Protein AF-A0A101HM92-F1 (afdb_monomer_lite)

Sequence (266 aa):
MTGIHEFAWNQFGYSFRDLVDEEKSKDFWLTIARFKRAVVDESEKYAKKLGVNIPHTNTTIKPSGTVSKLFALSEGAHLPAMREYMRWVQFKEDDPVVDKYRKRKFPVKELKSYQGTVAVGFPTQPEICRLGMNGKLVTASEATMEEQFTWLMLLEKYWIVGVDEKGKPLPDTGNQVSYTLKYDPEKITYDQYKEVVTKYQSQIKTCSLMPKIDETAYEYQPEESVTSNDFMRVIREINEASNGEDDLLEDINLEHLKCETGACPI

pLDDT: mean 86.79, std 16.44, range [25.52, 98.69]

Radius of gyration: 21.29 Å; chains: 1; bounding box: 52×41×57 Å

Structure (mmCIF, N/CA/C/O backbone):
data_AF-A0A101HM92-F1
#
_entry.id   AF-A0A101HM92-F1
#
loop_
_atom_site.group_PDB
_atom_site.id
_atom_site.type_symbol
_atom_site.label_atom_id
_atom_site.label_alt_id
_atom_site.label_comp_id
_atom_site.label_asym_id
_atom_site.label_entity_id
_atom_site.label_seq_id
_atom_site.pdbx_PDB_ins_code
_atom_site.Cartn_x
_atom_site.Cartn_y
_atom_site.Cartn_z
_atom_site.occupancy
_atom_site.B_iso_or_equiv
_atom_site.auth_seq_id
_atom_site.auth_comp_id
_atom_site.auth_asym_id
_atom_site.auth_atom_id
_atom_site.pdbx_PDB_model_num
ATOM 1 N N . MET A 1 1 ? -8.157 -5.023 1.320 1.00 86.94 1 MET A N 1
ATOM 2 C CA . MET A 1 1 ? -8.153 -3.586 0.970 1.00 86.94 1 MET A CA 1
ATOM 3 C C . MET A 1 1 ? -6.894 -3.296 0.168 1.00 86.94 1 MET A C 1
ATOM 5 O O . MET A 1 1 ? -5.861 -3.838 0.537 1.00 86.94 1 MET A O 1
ATOM 9 N N . THR A 1 2 ? -6.994 -2.526 -0.917 1.00 90.12 2 THR A N 1
ATOM 10 C CA . THR A 1 2 ? -5.880 -2.039 -1.758 1.00 90.12 2 THR A CA 1
ATOM 11 C C . THR A 1 2 ? -6.256 -0.662 -2.307 1.00 90.12 2 THR A C 1
ATOM 13 O O . THR A 1 2 ? -7.447 -0.346 -2.298 1.00 90.12 2 THR A O 1
ATOM 16 N N . GLY A 1 3 ? -5.295 0.141 -2.770 1.00 90.31 3 GLY A N 1
ATOM 17 C CA . GLY A 1 3 ? -5.596 1.465 -3.327 1.00 90.31 3 GLY A CA 1
ATOM 18 C C . GLY A 1 3 ? -6.030 2.491 -2.278 1.00 90.31 3 GLY A C 1
ATOM 19 O O . GLY A 1 3 ? -6.830 3.383 -2.557 1.00 90.31 3 GLY A O 1
ATOM 20 N N . ILE A 1 4 ? -5.593 2.310 -1.029 1.00 94.69 4 ILE A N 1
ATOM 21 C CA . ILE A 1 4 ? -6.057 3.128 0.097 1.00 94.69 4 ILE A CA 1
ATOM 22 C C . ILE A 1 4 ? -5.550 4.573 0.008 1.00 94.69 4 ILE A C 1
ATOM 24 O O . ILE A 1 4 ? -6.275 5.489 0.390 1.00 94.69 4 ILE A O 1
ATOM 28 N N . HIS A 1 5 ? -4.345 4.784 -0.532 1.00 95.31 5 HIS A N 1
ATOM 29 C CA . HIS A 1 5 ? -3.764 6.117 -0.722 1.00 95.31 5 HIS A CA 1
ATOM 30 C C . HIS A 1 5 ? -4.504 6.890 -1.817 1.00 95.31 5 HIS A C 1
ATOM 32 O O . HIS A 1 5 ? -4.815 8.065 -1.649 1.00 95.31 5 HIS A O 1
ATOM 38 N N . GLU A 1 6 ? -4.866 6.211 -2.904 1.00 93.88 6 GLU A N 1
ATOM 39 C CA . GLU A 1 6 ? -5.685 6.761 -3.983 1.00 93.88 6 GLU A CA 1
ATOM 40 C C . GLU A 1 6 ? -7.087 7.104 -3.483 1.00 93.88 6 GLU A C 1
ATOM 42 O O . GLU A 1 6 ? -7.599 8.184 -3.767 1.00 93.88 6 GLU A O 1
ATOM 47 N N . PHE A 1 7 ? -7.699 6.221 -2.688 1.00 95.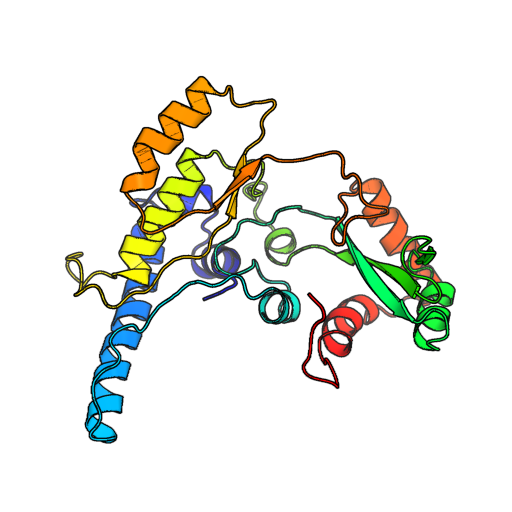50 7 PHE A N 1
ATOM 48 C CA . PHE A 1 7 ? -8.991 6.489 -2.059 1.00 95.50 7 PHE A CA 1
ATOM 49 C C . PHE A 1 7 ? -8.929 7.706 -1.123 1.00 95.50 7 PHE A C 1
ATOM 51 O O . PHE A 1 7 ? -9.790 8.581 -1.207 1.00 95.50 7 PHE A O 1
ATOM 58 N N . ALA A 1 8 ? -7.902 7.793 -0.271 1.00 97.06 8 ALA A N 1
ATOM 59 C CA . ALA A 1 8 ? -7.696 8.925 0.627 1.00 97.06 8 ALA A CA 1
ATOM 60 C C . ALA A 1 8 ? -7.570 10.252 -0.132 1.00 97.06 8 ALA A C 1
ATOM 62 O O . ALA A 1 8 ? -8.241 11.228 0.206 1.00 97.06 8 ALA A O 1
ATOM 63 N N . TRP A 1 9 ? -6.759 10.280 -1.189 1.00 96.00 9 TRP A N 1
ATOM 64 C CA . TRP A 1 9 ? -6.588 11.481 -1.996 1.00 96.00 9 TRP A CA 1
ATOM 65 C C . TRP A 1 9 ? -7.866 11.847 -2.752 1.00 96.00 9 TRP A C 1
ATOM 67 O O . TRP A 1 9 ? -8.343 12.973 -2.648 1.00 96.00 9 TRP A O 1
ATOM 77 N N . ASN A 1 10 ? -8.468 10.896 -3.463 1.00 94.81 10 ASN A N 1
ATOM 78 C CA . ASN A 1 10 ? -9.600 11.181 -4.343 1.00 94.81 10 ASN A CA 1
ATOM 79 C C . ASN A 1 10 ? -10.879 11.547 -3.585 1.00 94.81 10 ASN A C 1
ATOM 81 O O . ASN A 1 10 ? -11.689 12.310 -4.103 1.00 94.81 10 ASN A O 1
ATOM 85 N N . GLN A 1 11 ? -11.090 10.994 -2.387 1.00 97.06 11 GLN A N 1
ATOM 86 C CA . GLN A 1 11 ? -12.314 11.241 -1.617 1.00 97.06 11 GLN A CA 1
ATOM 87 C C . GLN A 1 11 ? -12.157 12.332 -0.557 1.00 97.06 11 GLN A C 1
ATOM 89 O O . GLN A 1 11 ? -13.140 12.994 -0.234 1.00 97.06 11 GLN A O 1
ATOM 94 N N . PHE A 1 12 ? -10.948 12.525 -0.024 1.00 97.38 12 PHE A N 1
ATOM 95 C CA . PHE A 1 12 ? -10.715 13.433 1.104 1.00 97.38 12 PHE A CA 1
ATOM 96 C C . PHE A 1 12 ? -9.632 14.488 0.837 1.00 97.38 12 PHE A C 1
ATOM 98 O O . PHE A 1 12 ? -9.496 15.439 1.600 1.00 97.38 12 PHE A O 1
ATOM 105 N N . GLY A 1 13 ? -8.845 14.351 -0.234 1.00 96.50 13 GLY A N 1
ATOM 106 C CA . GLY A 1 13 ? -7.712 15.238 -0.512 1.00 96.50 13 GLY A CA 1
ATOM 107 C C . GLY A 1 13 ? -6.534 15.051 0.449 1.00 96.50 13 GLY A C 1
ATOM 108 O O . GLY A 1 13 ? -5.699 15.952 0.573 1.00 96.50 13 GLY A O 1
ATOM 109 N N . TYR A 1 14 ? -6.458 13.909 1.142 1.00 97.81 14 TYR A N 1
ATOM 110 C CA . TYR A 1 14 ? -5.394 13.626 2.104 1.00 97.81 14 TYR A CA 1
ATOM 111 C C . TYR A 1 14 ? -4.208 12.918 1.461 1.00 97.81 14 TYR A C 1
ATOM 113 O O . TYR A 1 14 ? -4.345 11.894 0.794 1.00 97.81 14 TYR A O 1
ATOM 121 N N . SER A 1 15 ? -3.020 13.472 1.693 1.00 97.12 15 SER A N 1
ATOM 122 C CA . SER A 1 15 ? -1.744 12.820 1.408 1.00 97.12 15 SER A CA 1
ATOM 123 C C . SER A 1 15 ? -1.331 11.893 2.553 1.00 97.12 15 SER A C 1
ATOM 125 O O . SER A 1 15 ? -1.877 11.972 3.650 1.00 97.12 15 SER A O 1
ATOM 127 N N . PHE A 1 16 ? -0.310 11.057 2.344 1.00 97.75 16 PHE A N 1
ATOM 128 C CA . PHE A 1 16 ? 0.198 10.156 3.385 1.00 97.75 16 PHE A CA 1
ATOM 129 C C . PHE A 1 16 ? 0.519 10.868 4.710 1.00 97.75 16 PHE A C 1
ATOM 131 O O . PHE A 1 16 ? 0.148 10.388 5.777 1.00 97.75 16 PHE A O 1
ATOM 138 N N . ARG A 1 17 ? 1.152 12.045 4.650 1.00 97.75 17 ARG A N 1
ATOM 139 C CA . ARG A 1 17 ? 1.478 12.821 5.856 1.00 97.75 17 ARG A CA 1
ATOM 140 C C . ARG A 1 17 ? 0.251 13.397 6.556 1.00 97.75 17 ARG A C 1
ATOM 142 O O . ARG A 1 17 ? 0.293 13.612 7.760 1.00 97.75 17 ARG A O 1
ATOM 149 N N . ASP A 1 18 ? -0.834 13.627 5.821 1.00 98.12 18 ASP A N 1
ATOM 150 C CA . ASP A 1 18 ? -2.114 13.992 6.427 1.00 98.12 18 ASP A CA 1
ATOM 151 C C . ASP A 1 18 ? -2.753 12.779 7.117 1.00 98.12 18 ASP A C 1
ATOM 153 O O . ASP A 1 18 ? -3.355 12.927 8.172 1.00 98.12 18 ASP A O 1
ATOM 157 N N . LEU A 1 19 ? -2.587 11.578 6.550 1.00 98.38 19 LEU A N 1
ATOM 158 C CA . LEU A 1 19 ? -3.158 10.336 7.076 1.00 98.38 19 LEU A CA 1
ATOM 159 C C . LEU A 1 19 ? -2.508 9.852 8.376 1.00 98.38 19 LEU A C 1
ATOM 161 O O . LEU A 1 19 ? -3.191 9.268 9.215 1.00 98.38 19 LEU A O 1
ATOM 165 N N . VAL A 1 20 ? -1.203 10.075 8.553 1.00 98.38 20 VAL A N 1
ATOM 166 C CA . VAL A 1 20 ? -0.503 9.738 9.810 1.00 98.38 20 VAL A CA 1
ATOM 167 C C . VAL A 1 20 ? -0.787 10.739 10.936 1.00 98.38 20 VAL A C 1
ATOM 169 O O . VAL A 1 20 ? -0.499 10.448 12.095 1.00 98.38 20 VAL A O 1
ATOM 172 N N . ASP A 1 21 ? -1.394 11.884 10.620 1.00 98.44 21 ASP A N 1
ATOM 173 C CA . ASP A 1 21 ? -2.001 12.794 11.591 1.00 98.44 21 ASP A CA 1
ATOM 174 C C . ASP A 1 21 ? -3.474 12.397 11.791 1.00 98.44 21 ASP A C 1
ATOM 176 O O . ASP A 1 21 ? -4.361 12.757 11.010 1.00 98.44 21 ASP A O 1
ATOM 180 N N . GLU A 1 22 ? -3.730 11.598 12.832 1.00 98.00 22 GLU A N 1
ATOM 181 C CA . GLU A 1 22 ? -5.054 11.027 13.110 1.00 98.00 22 GLU A CA 1
ATOM 182 C C . GLU A 1 22 ? -6.145 12.095 13.248 1.00 98.00 22 GLU A C 1
ATOM 184 O O . GLU A 1 22 ? -7.269 11.896 12.786 1.00 98.00 22 GLU A O 1
ATOM 189 N N . GLU A 1 23 ? -5.833 13.212 13.904 1.00 97.94 23 GLU A N 1
ATOM 190 C CA . GLU A 1 23 ? -6.820 14.250 14.188 1.00 97.94 23 GLU A CA 1
ATOM 191 C C . GLU A 1 23 ? -7.142 15.051 12.930 1.00 97.94 23 GLU A C 1
ATOM 193 O O . GLU A 1 23 ? -8.306 15.367 12.676 1.00 97.94 23 GLU A O 1
ATOM 198 N N . LYS A 1 24 ? -6.138 15.305 12.087 1.00 98.38 24 LYS A N 1
ATOM 199 C CA . LYS A 1 24 ? -6.339 15.963 10.795 1.00 98.38 24 LYS A CA 1
ATOM 200 C C . LYS A 1 24 ? -7.165 15.131 9.816 1.00 98.38 24 LYS A C 1
ATOM 202 O O . LYS A 1 24 ? -7.959 15.700 9.071 1.00 98.38 24 LYS A O 1
ATOM 207 N N . SER A 1 25 ? -6.963 13.814 9.805 1.00 98.44 25 SER A N 1
ATOM 208 C CA . SER A 1 25 ? -7.596 12.871 8.869 1.00 98.44 25 SER A CA 1
ATOM 209 C C . SER A 1 25 ? -8.708 12.034 9.516 1.00 98.44 25 SER A C 1
ATOM 211 O O . SER A 1 25 ? -9.002 10.906 9.106 1.00 98.44 25 SER A O 1
ATOM 213 N N . LYS A 1 26 ? -9.334 12.561 10.574 1.00 98.00 26 LYS A N 1
ATOM 214 C CA . LYS A 1 26 ? -10.262 11.796 11.414 1.00 98.00 26 LYS A CA 1
ATOM 215 C C . LYS A 1 26 ? -11.481 11.275 10.657 1.00 98.00 26 LYS A C 1
ATOM 217 O O . LYS A 1 26 ? -11.932 10.161 10.904 1.00 98.00 26 LYS A O 1
ATOM 222 N N . ASP A 1 27 ? -12.023 12.061 9.741 1.00 98.19 27 ASP A N 1
ATOM 223 C CA . ASP A 1 27 ? -13.151 11.706 8.874 1.00 98.19 27 ASP A CA 1
ATOM 224 C C . ASP A 1 27 ? -12.826 10.547 7.912 1.00 98.19 27 ASP A C 1
ATOM 226 O O . ASP A 1 27 ? -13.653 9.640 7.743 1.00 98.19 27 ASP A O 1
ATOM 230 N N . PHE A 1 28 ? -11.609 10.503 7.363 1.00 98.62 28 PHE A N 1
ATOM 231 C CA . PHE A 1 28 ? -11.096 9.342 6.637 1.00 98.62 28 PHE A CA 1
ATOM 232 C C . PHE A 1 28 ? -11.075 8.111 7.550 1.00 98.62 28 PHE A C 1
ATOM 234 O O . PHE A 1 28 ? -11.659 7.075 7.219 1.00 98.62 28 PHE A O 1
ATOM 241 N N . TRP A 1 29 ? -10.494 8.224 8.745 1.00 98.56 29 TRP A N 1
ATOM 242 C CA . TRP A 1 29 ? -10.384 7.100 9.677 1.00 98.56 29 TRP A CA 1
ATOM 243 C C . TRP A 1 29 ? -11.737 6.587 10.182 1.00 98.56 29 TRP A C 1
ATOM 245 O O . TRP A 1 29 ? -11.961 5.376 10.259 1.00 98.56 29 TRP A O 1
ATOM 255 N N . LEU A 1 30 ? -12.687 7.483 10.448 1.00 98.19 30 LEU A N 1
ATOM 256 C CA . LEU A 1 30 ? -14.061 7.120 10.799 1.00 98.19 30 LEU A CA 1
ATOM 257 C C . LEU A 1 30 ? -14.804 6.469 9.625 1.00 98.19 30 LEU A C 1
ATOM 259 O O . LEU A 1 30 ? -15.646 5.590 9.845 1.00 98.19 30 LEU A O 1
ATOM 263 N N . THR A 1 31 ? -14.466 6.836 8.387 1.00 98.44 31 THR A N 1
ATOM 264 C CA . THR A 1 31 ? -14.961 6.156 7.184 1.00 98.44 31 THR A CA 1
ATOM 265 C C . THR A 1 31 ? -14.410 4.734 7.080 1.00 98.44 31 THR A C 1
ATOM 267 O O . THR A 1 31 ? -15.183 3.797 6.869 1.00 98.44 31 THR A O 1
ATOM 270 N N . ILE A 1 32 ? -13.111 4.536 7.319 1.00 98.56 32 ILE A N 1
ATOM 271 C CA . ILE A 1 32 ? -12.502 3.199 7.381 1.00 98.56 32 ILE A CA 1
ATOM 272 C C . ILE A 1 32 ? -13.139 2.353 8.500 1.00 98.56 32 ILE A C 1
ATOM 274 O O . ILE A 1 32 ? -13.507 1.197 8.269 1.00 98.56 32 ILE A O 1
ATOM 278 N N . ALA A 1 33 ? -13.384 2.941 9.676 1.00 98.56 33 ALA A N 1
ATOM 279 C CA . ALA A 1 33 ? -14.078 2.270 10.776 1.00 98.56 33 ALA A CA 1
ATOM 280 C C . ALA A 1 33 ? -15.505 1.854 10.408 1.00 98.56 33 ALA A C 1
ATOM 282 O O . ALA A 1 33 ? -15.953 0.767 10.773 1.00 98.56 33 ALA A O 1
ATOM 283 N N . ARG A 1 34 ? -16.224 2.692 9.650 1.00 98.50 34 ARG A N 1
ATOM 284 C CA . ARG A 1 34 ? -17.555 2.353 9.133 1.00 98.50 34 ARG A CA 1
ATOM 285 C C . ARG A 1 34 ? -17.501 1.115 8.241 1.00 98.50 34 ARG A C 1
ATOM 287 O O . ARG A 1 34 ? -18.369 0.256 8.368 1.00 98.50 34 ARG A O 1
ATOM 294 N N . PHE A 1 35 ? -16.486 0.992 7.386 1.00 98.38 35 PHE A N 1
ATOM 295 C CA . PHE A 1 35 ? -16.305 -0.207 6.565 1.00 98.38 35 PHE A CA 1
ATOM 296 C C . PHE A 1 35 ? -16.024 -1.447 7.415 1.00 98.38 35 PHE A C 1
ATOM 298 O O . PHE A 1 35 ? -16.631 -2.489 7.178 1.00 98.38 35 PHE A O 1
ATOM 305 N N . LYS A 1 36 ? -15.181 -1.343 8.451 1.00 98.31 36 LYS A N 1
ATOM 306 C CA . LYS A 1 36 ? -14.956 -2.457 9.388 1.00 98.31 36 LYS A CA 1
ATOM 307 C C . LYS A 1 36 ? -16.251 -2.870 10.097 1.00 98.31 36 LYS A C 1
ATOM 309 O O . LYS A 1 36 ? -16.548 -4.060 10.157 1.00 98.31 36 LYS A O 1
ATOM 314 N N . ARG A 1 37 ? -17.061 -1.916 10.571 1.00 98.44 37 ARG A N 1
ATOM 315 C CA . ARG A 1 37 ? -18.372 -2.210 11.183 1.00 98.44 37 ARG A CA 1
ATOM 316 C C . ARG A 1 37 ? -19.311 -2.938 10.220 1.00 98.44 37 ARG A C 1
ATOM 318 O O . ARG A 1 37 ? -19.951 -3.896 10.634 1.00 98.44 37 ARG A O 1
ATOM 325 N N . ALA A 1 38 ? -19.344 -2.538 8.948 1.00 98.44 38 ALA A N 1
ATOM 326 C CA . ALA A 1 38 ? -20.135 -3.226 7.928 1.00 98.44 38 ALA A CA 1
ATOM 327 C C . ALA A 1 38 ? -19.678 -4.682 7.715 1.00 98.44 38 ALA A C 1
ATOM 329 O O . ALA A 1 38 ? -20.512 -5.571 7.586 1.00 98.44 38 ALA A O 1
ATOM 330 N N . VAL A 1 39 ? -18.365 -4.947 7.741 1.00 98.25 39 VAL A N 1
ATOM 331 C CA . VAL A 1 39 ? -17.829 -6.318 7.657 1.00 98.25 39 VAL A CA 1
ATOM 332 C C . VAL A 1 39 ? -18.234 -7.158 8.870 1.00 98.25 39 VAL A C 1
ATOM 334 O O . VAL A 1 39 ? -18.619 -8.314 8.699 1.00 98.25 39 VAL A O 1
ATOM 337 N N . VAL A 1 40 ? -18.155 -6.600 10.083 1.00 97.94 40 VAL A N 1
ATOM 338 C CA . VAL A 1 40 ? -18.568 -7.295 11.315 1.00 97.94 40 VAL A CA 1
ATOM 339 C C . VAL A 1 40 ? -20.057 -7.643 11.259 1.00 97.94 40 VAL A C 1
ATOM 341 O O . VAL A 1 40 ? -20.414 -8.807 11.415 1.00 97.94 40 VAL A O 1
ATOM 344 N N . ASP A 1 41 ? -20.902 -6.660 10.950 1.00 98.19 41 ASP A N 1
ATOM 345 C CA . ASP A 1 41 ? -22.354 -6.828 10.840 1.00 98.19 41 ASP A CA 1
ATOM 346 C C . ASP A 1 41 ? -22.744 -7.878 9.783 1.00 98.19 41 ASP A C 1
ATOM 348 O O . ASP A 1 41 ? -23.534 -8.782 10.063 1.00 98.19 41 ASP A O 1
ATOM 352 N N . GLU A 1 42 ? -22.141 -7.827 8.591 1.00 98.38 42 GLU A N 1
ATOM 353 C CA . GLU A 1 42 ? -22.426 -8.800 7.532 1.00 98.38 42 GLU A CA 1
ATOM 354 C C . GLU A 1 42 ? -21.923 -10.206 7.890 1.00 98.38 42 GLU A C 1
ATOM 356 O O . GLU A 1 42 ? -22.616 -11.193 7.636 1.00 98.38 42 GLU A O 1
ATOM 361 N N . SER A 1 43 ? -20.761 -10.315 8.546 1.00 98.00 43 SER A N 1
ATOM 362 C CA . SER A 1 43 ? -20.228 -11.602 9.015 1.00 98.00 43 SER A CA 1
ATOM 363 C C . SER A 1 43 ? -21.199 -12.295 9.974 1.00 98.00 43 SER A C 1
ATOM 365 O O . SER A 1 43 ? -21.420 -13.502 9.868 1.00 98.00 43 SER A O 1
ATOM 367 N N . GLU A 1 44 ? -21.813 -11.537 10.885 1.00 97.75 44 GLU A N 1
ATOM 368 C CA . GLU A 1 44 ? -22.796 -12.052 11.840 1.00 97.75 44 GLU A CA 1
ATOM 369 C C . GLU A 1 44 ? -24.117 -12.431 11.165 1.00 97.75 44 GLU A C 1
ATOM 371 O O . GLU A 1 44 ? -24.631 -13.541 11.357 1.00 97.75 44 GLU A O 1
ATOM 376 N N . LYS A 1 45 ? -24.663 -11.529 10.339 1.00 98.56 45 LYS A N 1
ATOM 377 C CA . LYS A 1 45 ? -25.929 -11.745 9.625 1.00 98.56 45 LYS A CA 1
ATOM 378 C C . LYS A 1 45 ? -25.859 -12.959 8.709 1.00 98.56 45 LYS A C 1
ATOM 380 O O . LYS A 1 45 ? -26.776 -13.787 8.716 1.00 98.56 45 LYS A O 1
ATOM 385 N N . TYR A 1 46 ? -24.779 -13.083 7.942 1.00 98.38 46 TYR A N 1
ATOM 386 C CA . TYR A 1 46 ? -24.647 -14.148 6.960 1.00 98.38 46 TYR A CA 1
ATOM 387 C C . TYR A 1 46 ? -24.356 -15.504 7.612 1.00 98.38 46 TYR A C 1
ATOM 389 O O . TYR A 1 46 ? -24.979 -16.499 7.240 1.00 98.38 46 TYR A O 1
ATOM 397 N N . ALA A 1 47 ? -23.521 -15.548 8.659 1.00 98.44 47 ALA A N 1
ATOM 398 C CA . ALA A 1 47 ? -23.307 -16.770 9.439 1.00 98.44 47 ALA A CA 1
ATOM 399 C C . ALA A 1 47 ? -24.617 -17.284 10.061 1.00 98.44 47 ALA A C 1
ATOM 401 O O . ALA A 1 47 ? -24.947 -18.466 9.935 1.00 98.44 47 ALA A O 1
ATOM 402 N N . LYS A 1 48 ? -25.427 -16.379 10.632 1.00 98.44 48 LYS A N 1
ATOM 403 C CA . LYS A 1 48 ? -26.756 -16.710 11.165 1.00 98.44 48 LYS A CA 1
ATOM 404 C C . LYS A 1 48 ? -27.695 -17.247 10.086 1.00 98.44 48 LYS A C 1
ATOM 406 O O . LYS A 1 48 ? -28.401 -18.221 10.332 1.00 98.44 48 LYS A O 1
ATOM 411 N N . LYS A 1 49 ? -27.704 -16.635 8.897 1.00 98.50 49 LYS A N 1
ATOM 412 C CA . LYS A 1 49 ? -28.524 -17.085 7.760 1.00 98.50 49 LYS A CA 1
ATOM 413 C C . LYS A 1 49 ? -28.157 -18.501 7.306 1.00 98.50 49 LYS A C 1
ATOM 415 O O . LYS A 1 49 ? -29.046 -19.257 6.929 1.00 98.50 49 LYS A O 1
ATOM 420 N N . LEU A 1 50 ? -26.872 -18.848 7.341 1.00 98.44 50 LEU A N 1
ATOM 421 C CA . LEU A 1 50 ? -26.369 -20.169 6.956 1.00 98.44 50 LEU A CA 1
ATOM 422 C C . LEU A 1 50 ? -26.445 -21.213 8.085 1.00 98.44 50 LEU A C 1
ATOM 424 O O . LEU A 1 50 ? -26.274 -22.398 7.816 1.00 98.44 50 LEU A O 1
ATOM 428 N N . GLY A 1 51 ? -26.688 -20.797 9.332 1.00 98.44 51 GLY A N 1
ATOM 429 C CA . GLY A 1 51 ? -26.657 -21.690 10.494 1.00 98.44 51 GLY A CA 1
ATOM 430 C C . GLY A 1 51 ? -25.247 -22.171 10.855 1.00 98.44 51 GLY A C 1
ATOM 431 O O . GLY A 1 51 ? -25.093 -23.278 11.367 1.00 98.44 51 GLY A O 1
ATOM 432 N N . VAL A 1 52 ? -24.220 -21.363 10.569 1.00 98.44 52 VAL A N 1
ATOM 433 C CA . VAL A 1 52 ? -22.805 -21.675 10.838 1.00 98.44 52 VAL A CA 1
ATOM 434 C C . VAL A 1 52 ? -22.204 -20.704 11.856 1.00 98.44 52 VAL A C 1
ATOM 436 O O . VAL A 1 52 ? -22.807 -19.693 12.212 1.00 98.44 52 VAL A O 1
ATOM 439 N N . ASN A 1 53 ? -20.991 -21.005 12.322 1.00 98.25 53 ASN A N 1
ATOM 440 C CA . ASN A 1 53 ? -20.258 -20.128 13.232 1.00 98.25 53 ASN A CA 1
ATOM 441 C C . ASN A 1 53 ? -19.844 -18.821 12.544 1.00 98.25 53 ASN A C 1
ATOM 443 O O . ASN A 1 53 ? -19.452 -18.817 11.376 1.00 98.25 53 ASN A O 1
ATOM 447 N N . ILE A 1 54 ? -19.871 -17.724 13.303 1.00 97.94 54 ILE A N 1
ATOM 448 C CA . ILE A 1 54 ? -19.326 -16.434 12.866 1.00 97.94 54 ILE A CA 1
ATOM 449 C C . ILE A 1 54 ? -17.812 -16.601 12.633 1.00 97.94 54 ILE A C 1
ATOM 451 O O . ILE A 1 54 ? -17.143 -17.215 13.473 1.00 97.94 54 ILE A O 1
ATOM 455 N N . PRO A 1 55 ? -17.249 -16.082 11.523 1.00 96.94 55 PRO A N 1
ATOM 456 C CA . PRO A 1 55 ? -15.814 -16.139 11.272 1.00 96.94 55 PRO A CA 1
ATOM 457 C C . PRO A 1 55 ? -15.004 -15.539 12.425 1.00 96.94 55 PRO A C 1
ATOM 459 O O . PRO A 1 55 ? -15.283 -14.431 12.878 1.00 96.94 55 PRO A O 1
ATOM 462 N N . HIS A 1 56 ? -13.967 -16.253 12.871 1.00 96.00 56 HIS A N 1
ATOM 463 C CA . HIS A 1 56 ? -13.082 -15.768 13.935 1.00 96.00 56 HIS A CA 1
ATOM 464 C C . HIS A 1 56 ? -12.297 -14.517 13.510 1.00 96.00 56 HIS A C 1
ATOM 466 O O . HIS A 1 56 ? -12.110 -13.601 14.307 1.00 96.00 56 HIS A O 1
ATOM 472 N N . THR A 1 57 ? -11.871 -14.466 12.243 1.00 96.75 57 THR A N 1
ATOM 473 C CA . THR A 1 57 ? -11.255 -13.283 11.635 1.00 96.75 57 THR A CA 1
ATOM 474 C C . THR A 1 57 ? -12.008 -12.859 10.378 1.00 96.75 57 THR A C 1
ATOM 476 O O . THR A 1 57 ? -12.515 -13.704 9.640 1.00 96.75 57 THR A O 1
ATOM 479 N N . ASN A 1 58 ? -12.104 -11.549 10.134 1.00 96.69 58 ASN A N 1
ATOM 480 C CA . ASN A 1 58 ? -12.914 -10.998 9.037 1.00 96.69 58 ASN A CA 1
ATOM 481 C C . ASN A 1 58 ? -12.243 -9.860 8.245 1.00 96.69 58 ASN A C 1
ATOM 483 O O . ASN A 1 58 ? -12.687 -9.548 7.142 1.00 96.69 58 ASN A O 1
ATOM 487 N N . THR A 1 59 ? -11.155 -9.265 8.745 1.00 97.25 59 THR A N 1
ATOM 488 C CA . THR A 1 59 ? -10.407 -8.225 8.020 1.00 97.25 59 THR A CA 1
ATOM 489 C C . THR A 1 59 ? -8.905 -8.483 8.009 1.00 97.25 59 THR A C 1
ATOM 491 O O . THR A 1 59 ? -8.322 -9.012 8.951 1.00 97.25 59 THR A O 1
ATOM 494 N N . THR A 1 60 ? -8.264 -8.103 6.905 1.00 96.50 60 THR A N 1
ATOM 495 C CA . THR A 1 60 ? -6.808 -8.114 6.718 1.00 96.50 60 THR A CA 1
ATOM 496 C C . THR A 1 60 ? -6.427 -7.078 5.660 1.00 96.50 60 THR A C 1
ATOM 498 O O . THR A 1 60 ? -7.283 -6.590 4.907 1.00 96.50 60 THR A O 1
ATOM 501 N N . ILE A 1 61 ? -5.143 -6.744 5.583 1.00 95.44 61 ILE A N 1
ATOM 502 C CA . ILE A 1 61 ? -4.557 -6.059 4.433 1.00 95.44 61 ILE A CA 1
ATOM 503 C C . ILE A 1 61 ? -3.405 -6.923 3.935 1.00 95.44 61 ILE A C 1
ATOM 505 O O . ILE A 1 61 ? -2.469 -7.212 4.676 1.00 95.44 61 ILE A O 1
ATOM 509 N N . LYS A 1 62 ? -3.486 -7.325 2.668 1.00 92.00 62 LYS A N 1
ATOM 510 C CA . LYS A 1 62 ? -2.447 -8.071 1.965 1.00 92.00 62 LYS A CA 1
ATOM 511 C C . LYS A 1 62 ? -2.039 -7.264 0.731 1.00 92.00 62 LYS A C 1
ATOM 513 O O . LYS A 1 62 ? -2.942 -6.852 -0.001 1.00 92.00 62 LYS A O 1
ATOM 518 N N . PRO A 1 63 ? -0.737 -7.067 0.465 1.00 81.81 63 PRO A N 1
ATOM 519 C CA . PRO A 1 63 ? -0.293 -6.581 -0.833 1.00 81.81 63 PRO A CA 1
ATOM 520 C C . PRO A 1 63 ? -0.616 -7.661 -1.867 1.00 81.81 63 PRO A C 1
ATOM 522 O O . PRO A 1 63 ? -0.071 -8.765 -1.833 1.00 81.81 63 PRO A O 1
ATOM 525 N N . SER A 1 64 ? -1.588 -7.397 -2.734 1.00 75.19 64 SER A N 1
ATOM 526 C CA . SER A 1 64 ? -1.949 -8.319 -3.807 1.00 75.19 64 SER A CA 1
ATOM 527 C C . SER A 1 64 ? -1.427 -7.757 -5.114 1.00 75.19 64 SER A C 1
ATOM 529 O O . SER A 1 64 ? -2.185 -7.154 -5.863 1.00 75.19 64 SER A O 1
ATOM 531 N N . GLY A 1 65 ? -0.134 -7.969 -5.377 1.00 67.69 65 GLY A N 1
ATOM 532 C CA . GLY A 1 65 ? 0.542 -7.377 -6.531 1.00 67.69 65 GLY A CA 1
ATOM 533 C C . GLY A 1 65 ? -0.219 -7.563 -7.843 1.00 67.69 65 GLY A C 1
ATOM 534 O O . GLY A 1 65 ? -0.437 -6.596 -8.551 1.00 67.69 65 GLY A O 1
ATOM 535 N N . THR A 1 66 ? -0.749 -8.753 -8.138 1.00 66.69 66 THR A N 1
ATOM 536 C CA . THR A 1 66 ? -1.535 -8.978 -9.367 1.00 66.69 66 THR A CA 1
ATOM 537 C C . THR A 1 66 ? -2.828 -8.156 -9.420 1.00 66.69 66 THR A C 1
ATOM 539 O O . THR A 1 66 ? -3.116 -7.536 -10.437 1.00 66.69 66 THR A O 1
ATOM 542 N N . VAL A 1 67 ? -3.611 -8.118 -8.336 1.00 70.56 67 VAL A N 1
ATOM 543 C CA . VAL A 1 67 ? -4.902 -7.405 -8.321 1.00 70.56 67 VAL A CA 1
ATOM 544 C C . VAL A 1 67 ? -4.689 -5.894 -8.307 1.00 70.56 67 VAL A C 1
ATOM 546 O O . VAL A 1 67 ? -5.390 -5.169 -9.000 1.00 70.56 67 VAL A O 1
ATOM 549 N N . SER A 1 68 ? -3.711 -5.408 -7.547 1.00 68.44 68 SER A N 1
ATOM 550 C CA . SER A 1 68 ? -3.371 -3.986 -7.488 1.00 68.44 68 SER A CA 1
ATOM 551 C C . SER A 1 68 ? -2.805 -3.499 -8.822 1.00 68.44 68 SER A C 1
ATOM 553 O O . SER A 1 68 ? -3.219 -2.447 -9.302 1.00 68.44 68 SER A O 1
ATOM 555 N N . LYS A 1 69 ? -1.952 -4.305 -9.473 1.00 70.81 69 LYS A N 1
ATOM 556 C CA . LYS A 1 69 ? -1.414 -4.011 -10.810 1.00 70.81 69 LYS A CA 1
ATOM 557 C C . LYS A 1 69 ? -2.510 -3.944 -11.875 1.00 70.81 69 LYS A C 1
ATOM 559 O O . LYS A 1 69 ? -2.366 -3.131 -12.776 1.00 70.81 69 LYS A O 1
ATOM 564 N N . LEU A 1 70 ? -3.615 -4.695 -11.741 1.00 68.56 70 LEU A N 1
ATOM 565 C CA . LEU A 1 70 ? -4.767 -4.592 -12.656 1.00 68.56 70 LEU A CA 1
ATOM 566 C C . LEU A 1 70 ? -5.363 -3.188 -12.713 1.00 68.56 70 LEU A C 1
ATOM 568 O O . LEU A 1 70 ? -5.787 -2.734 -13.767 1.00 68.56 70 LEU A O 1
ATOM 572 N N . PHE A 1 71 ? -5.394 -2.512 -11.571 1.00 70.94 71 PHE A N 1
ATOM 573 C CA . PHE A 1 71 ? -5.971 -1.180 -11.448 1.00 70.94 71 PHE A CA 1
ATOM 574 C C . PHE A 1 71 ? -4.899 -0.089 -11.335 1.00 70.94 71 PHE A C 1
ATOM 576 O O . PHE A 1 71 ? -5.228 1.047 -11.013 1.00 70.94 71 PHE A O 1
ATOM 583 N N . ALA A 1 72 ? -3.622 -0.441 -11.533 1.00 72.81 72 ALA A N 1
ATOM 584 C CA . ALA A 1 72 ? -2.461 0.416 -11.282 1.00 72.81 72 ALA A CA 1
ATOM 585 C C . ALA A 1 72 ? -2.443 1.076 -9.881 1.00 72.81 72 ALA A C 1
ATOM 587 O O . ALA A 1 72 ? -1.839 2.131 -9.689 1.00 72.81 72 ALA A O 1
ATOM 588 N N . LEU A 1 73 ? -3.085 0.448 -8.889 1.00 83.25 73 LEU A N 1
ATOM 589 C CA . LEU A 1 73 ? -3.233 0.972 -7.530 1.00 83.25 73 LEU A CA 1
ATOM 590 C C . LEU A 1 73 ? -2.057 0.585 -6.631 1.00 83.25 73 LEU A C 1
ATOM 592 O O . LEU A 1 73 ? -1.422 -0.456 -6.812 1.00 83.25 73 LEU A O 1
ATOM 596 N N . SER A 1 74 ? -1.851 1.368 -5.574 1.00 85.19 74 SER A N 1
ATOM 597 C CA . SER A 1 74 ? -0.975 1.026 -4.461 1.00 85.19 74 SER A CA 1
ATOM 598 C C . SER A 1 74 ? -1.333 -0.339 -3.856 1.00 85.19 74 SER A C 1
ATOM 600 O O . SER A 1 74 ? -2.506 -0.681 -3.641 1.00 85.19 74 SER A O 1
ATOM 602 N N . GLU A 1 75 ? -0.302 -1.150 -3.597 1.00 87.44 75 GLU A N 1
ATOM 603 C CA . GLU A 1 75 ? -0.455 -2.542 -3.177 1.00 87.44 75 GLU A CA 1
ATOM 604 C C . GLU A 1 75 ? -0.817 -2.660 -1.693 1.00 87.44 75 GLU A C 1
ATOM 606 O O . GLU A 1 75 ? 0.007 -2.475 -0.789 1.00 87.44 75 GLU A O 1
ATOM 611 N N . GLY A 1 76 ? -2.066 -3.028 -1.412 1.00 91.75 76 GLY A N 1
ATOM 612 C CA . GLY A 1 76 ? -2.560 -3.103 -0.042 1.00 91.75 76 GLY A CA 1
ATOM 613 C C . GLY A 1 76 ? -2.558 -1.722 0.619 1.00 91.75 76 GLY A C 1
ATOM 614 O O . GLY A 1 76 ? -3.366 -0.866 0.268 1.00 91.75 76 GLY A O 1
ATOM 615 N N . ALA A 1 77 ? -1.655 -1.530 1.582 1.00 94.38 77 ALA A N 1
ATOM 616 C CA . ALA A 1 77 ? -1.440 -0.255 2.267 1.00 94.38 77 ALA A CA 1
ATOM 617 C C . ALA A 1 77 ? -0.046 0.353 2.025 1.00 94.38 77 ALA A C 1
ATOM 619 O O . ALA A 1 77 ? 0.290 1.352 2.665 1.00 94.38 77 ALA A O 1
ATOM 620 N N . HIS A 1 78 ? 0.765 -0.237 1.139 1.00 93.94 78 HIS A N 1
ATOM 621 C CA . HIS A 1 78 ? 2.125 0.227 0.858 1.00 93.94 78 HIS A CA 1
ATOM 622 C C . HIS A 1 78 ? 2.129 1.598 0.196 1.00 93.94 78 HIS A C 1
ATOM 624 O O . HIS A 1 78 ? 1.280 1.905 -0.638 1.00 93.94 78 HIS A O 1
ATOM 630 N N . LEU A 1 79 ? 3.129 2.400 0.549 1.00 93.44 79 LEU A N 1
ATOM 631 C CA . LEU A 1 79 ? 3.504 3.562 -0.243 1.00 93.44 79 LEU A CA 1
ATOM 632 C C . LEU A 1 79 ? 4.100 3.116 -1.584 1.00 93.44 79 LEU A C 1
ATOM 634 O O . LEU A 1 79 ? 4.720 2.048 -1.643 1.00 93.44 79 LEU A O 1
ATOM 638 N N . PRO A 1 80 ? 3.970 3.922 -2.653 1.00 89.62 80 PRO A N 1
ATOM 639 C CA . PRO A 1 80 ? 4.654 3.629 -3.904 1.00 89.62 80 PRO A CA 1
ATOM 640 C C . PRO A 1 80 ? 6.165 3.576 -3.655 1.00 89.62 80 PRO A C 1
ATOM 642 O O . PRO A 1 80 ? 6.737 4.472 -3.029 1.00 89.62 80 PRO A O 1
ATOM 645 N N . ALA A 1 81 ? 6.819 2.516 -4.127 1.00 84.25 81 ALA A N 1
ATOM 646 C CA . ALA A 1 81 ? 8.266 2.374 -3.984 1.00 84.25 81 ALA A CA 1
ATOM 647 C C . ALA A 1 81 ? 9.019 3.398 -4.848 1.00 84.25 81 ALA A C 1
ATOM 649 O O . ALA A 1 81 ? 10.029 3.953 -4.422 1.00 84.25 81 ALA A O 1
ATOM 650 N N . MET A 1 82 ? 8.498 3.660 -6.048 1.00 84.94 82 MET A N 1
ATOM 651 C CA . MET A 1 82 ? 9.074 4.536 -7.064 1.00 84.94 82 MET A CA 1
ATOM 652 C C . MET A 1 82 ? 7.954 5.332 -7.738 1.00 84.94 82 MET A C 1
ATOM 654 O O . MET A 1 82 ? 6.827 4.848 -7.846 1.00 84.94 82 MET A O 1
ATOM 658 N N . ARG A 1 83 ? 8.263 6.555 -8.188 1.00 86.88 83 ARG A N 1
ATOM 659 C CA . ARG A 1 83 ? 7.309 7.396 -8.935 1.00 86.88 83 ARG A CA 1
ATOM 660 C C . ARG A 1 83 ? 7.187 6.969 -10.394 1.00 86.88 83 ARG A C 1
ATOM 662 O O . ARG A 1 83 ? 6.101 6.999 -10.954 1.00 86.88 83 ARG A O 1
ATOM 669 N N . GLU A 1 84 ? 8.308 6.572 -10.979 1.00 86.81 84 GLU A N 1
ATOM 670 C CA . GLU A 1 84 ? 8.471 6.133 -12.362 1.00 86.81 84 GLU A CA 1
ATOM 671 C C . GLU A 1 84 ? 9.523 5.024 -12.347 1.00 86.81 84 GLU A C 1
ATOM 673 O O . GLU A 1 84 ? 10.543 5.147 -11.662 1.00 86.81 84 GLU A O 1
ATOM 678 N N . TYR A 1 85 ? 9.265 3.922 -13.043 1.00 87.19 85 TYR A N 1
ATOM 679 C CA . TYR A 1 85 ? 10.193 2.794 -13.107 1.00 87.19 85 TYR A CA 1
ATOM 680 C C . TYR A 1 85 ? 10.000 1.986 -14.389 1.00 87.19 85 TYR A C 1
ATOM 682 O O . TYR A 1 85 ? 8.973 2.077 -15.065 1.00 87.19 85 TYR A O 1
ATOM 690 N N . MET A 1 86 ? 11.001 1.179 -14.725 1.00 89.25 86 MET A N 1
ATOM 691 C CA . MET A 1 86 ? 10.904 0.167 -15.767 1.00 89.25 86 MET A CA 1
ATOM 692 C C . MET A 1 86 ? 10.47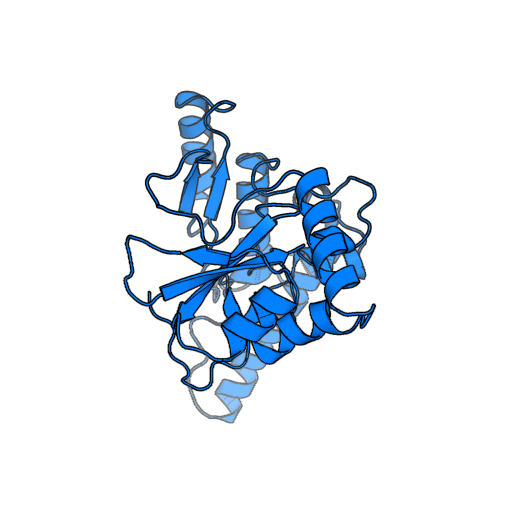8 -1.155 -15.138 1.00 89.25 86 MET A C 1
ATOM 694 O O . MET A 1 86 ? 11.183 -1.699 -14.288 1.00 89.25 86 MET A O 1
ATOM 698 N N . ARG A 1 87 ? 9.325 -1.687 -15.545 1.00 88.62 87 ARG A N 1
ATOM 699 C CA . ARG A 1 87 ? 8.873 -3.014 -15.122 1.00 88.62 87 ARG A CA 1
ATOM 700 C C . ARG A 1 87 ? 9.328 -4.053 -16.135 1.00 88.62 87 ARG A C 1
ATOM 702 O O . ARG A 1 87 ? 8.908 -4.015 -17.284 1.00 88.62 87 ARG A O 1
ATOM 709 N N . TRP A 1 88 ? 10.137 -5.006 -15.705 1.00 90.25 88 TRP A N 1
ATOM 710 C CA . TRP A 1 88 ? 10.664 -6.069 -16.552 1.00 90.25 88 TRP A CA 1
ATOM 711 C C . TRP A 1 88 ? 9.835 -7.342 -16.405 1.00 90.25 88 TRP A C 1
ATOM 713 O O . TRP A 1 88 ? 9.739 -7.917 -15.319 1.00 90.25 88 TRP A O 1
ATOM 723 N N . VAL A 1 89 ? 9.245 -7.798 -17.508 1.00 89.44 89 VAL A N 1
ATOM 724 C CA . VAL A 1 89 ? 8.435 -9.021 -17.562 1.00 89.44 89 VAL A CA 1
ATOM 725 C C . VAL A 1 89 ? 9.144 -10.046 -18.432 1.00 89.44 89 VAL A C 1
ATOM 727 O O . VAL A 1 89 ? 9.573 -9.730 -19.540 1.00 89.44 89 VAL A O 1
ATOM 730 N N . GLN A 1 90 ? 9.288 -11.266 -17.917 1.00 91.44 90 GLN A N 1
ATOM 731 C CA . GLN A 1 90 ? 9.905 -12.365 -18.650 1.00 91.44 90 GLN A CA 1
ATOM 732 C C . GLN A 1 90 ? 8.939 -12.955 -19.679 1.00 91.44 90 GLN A C 1
ATOM 734 O O . GLN A 1 90 ? 7.779 -13.220 -19.368 1.00 91.44 90 GLN A O 1
ATOM 739 N N . PHE A 1 91 ? 9.455 -13.218 -20.874 1.00 90.25 91 PHE A N 1
ATOM 740 C CA . PHE A 1 91 ? 8.792 -13.933 -21.956 1.00 90.25 91 PHE A CA 1
ATOM 741 C C . PHE A 1 91 ? 9.712 -15.031 -22.469 1.00 90.25 91 PHE A C 1
ATOM 743 O O . PHE A 1 91 ? 10.939 -14.910 -22.397 1.00 90.25 91 PHE A O 1
ATOM 750 N N . LYS A 1 92 ? 9.123 -16.078 -23.048 1.00 91.94 92 LYS A N 1
ATOM 751 C CA . LYS A 1 92 ? 9.903 -16.992 -23.880 1.00 91.94 92 LYS A CA 1
ATOM 752 C C . LYS A 1 92 ? 10.424 -16.222 -25.086 1.00 91.94 92 LYS A C 1
ATOM 754 O O . LYS A 1 92 ? 9.696 -15.432 -25.681 1.00 91.94 92 LYS A O 1
ATOM 759 N N . GLU A 1 93 ? 11.689 -16.430 -25.417 1.00 90.06 93 GLU A N 1
ATOM 760 C CA . GLU A 1 93 ? 12.368 -15.702 -26.490 1.00 90.06 93 GLU A CA 1
ATOM 761 C C . GLU A 1 93 ? 11.698 -15.895 -27.860 1.00 90.06 93 GLU A C 1
ATOM 763 O O . GLU A 1 93 ? 11.695 -14.973 -28.674 1.00 90.06 93 GLU A O 1
ATOM 768 N N . ASP A 1 94 ? 11.111 -17.072 -28.089 1.00 90.69 94 ASP A N 1
ATOM 769 C CA . ASP A 1 94 ? 10.424 -17.467 -29.319 1.00 90.69 94 ASP A CA 1
ATOM 770 C C . ASP A 1 94 ? 8.933 -17.089 -29.355 1.00 90.69 94 ASP A C 1
ATOM 772 O O . ASP A 1 94 ? 8.246 -17.393 -30.334 1.00 90.69 94 ASP A O 1
ATOM 776 N N . ASP A 1 95 ? 8.414 -16.418 -28.320 1.00 91.06 95 ASP A N 1
ATOM 777 C CA . ASP A 1 95 ? 7.023 -15.973 -28.302 1.00 91.06 95 ASP A CA 1
ATOM 778 C C . ASP A 1 95 ? 6.806 -14.854 -29.348 1.00 91.06 95 ASP A C 1
ATOM 780 O O . ASP A 1 95 ? 7.473 -13.812 -29.288 1.00 91.06 95 ASP A O 1
ATOM 784 N N . PRO A 1 96 ? 5.846 -15.002 -30.288 1.00 89.62 96 PRO A N 1
ATOM 785 C CA . PRO A 1 96 ? 5.563 -13.993 -31.311 1.00 89.62 96 PRO A CA 1
ATOM 786 C C . PRO A 1 96 ? 5.258 -12.594 -30.761 1.00 89.62 96 PRO A C 1
ATOM 788 O O . PRO A 1 96 ? 5.387 -11.602 -31.488 1.00 89.62 96 PRO A O 1
ATOM 791 N N . VAL A 1 97 ? 4.825 -12.484 -29.499 1.00 88.12 97 VAL A N 1
ATOM 792 C CA . VAL A 1 97 ? 4.579 -11.194 -28.846 1.00 88.12 97 VAL A CA 1
ATOM 793 C C . VAL A 1 97 ? 5.873 -10.398 -28.634 1.00 88.12 97 VAL A C 1
ATOM 795 O O . VAL A 1 97 ? 5.859 -9.174 -28.767 1.00 88.12 97 VAL A O 1
ATOM 798 N N . VAL A 1 98 ? 7.012 -11.065 -28.407 1.00 90.25 98 VAL A N 1
ATOM 799 C CA . VAL A 1 98 ? 8.317 -10.406 -28.223 1.00 90.25 98 VAL A CA 1
ATOM 800 C C . VAL A 1 98 ? 8.706 -9.626 -29.472 1.00 90.25 98 VAL A C 1
ATOM 802 O O . VAL A 1 98 ? 9.136 -8.474 -29.384 1.00 90.25 98 VAL A O 1
ATOM 805 N N . ASP A 1 99 ? 8.489 -10.200 -30.654 1.00 90.88 99 ASP A N 1
ATOM 806 C CA . ASP A 1 99 ? 8.785 -9.520 -31.915 1.00 90.88 99 ASP A CA 1
ATOM 807 C C . ASP A 1 99 ? 7.884 -8.304 -32.149 1.00 90.88 99 ASP A C 1
ATOM 809 O O . ASP A 1 99 ? 8.324 -7.316 -32.748 1.00 90.88 99 ASP A O 1
ATOM 813 N N . LYS A 1 100 ? 6.641 -8.327 -31.648 1.00 90.00 100 LYS A N 1
ATOM 814 C CA . LYS A 1 100 ? 5.767 -7.143 -31.656 1.00 90.00 100 LYS A CA 1
ATOM 815 C C . LYS A 1 100 ? 6.338 -6.043 -30.757 1.00 90.00 100 LYS A C 1
ATOM 817 O O . LYS A 1 100 ? 6.429 -4.901 -31.206 1.00 90.00 100 LYS A O 1
ATOM 822 N N . TYR A 1 101 ? 6.782 -6.378 -29.544 1.00 91.69 101 TYR A N 1
ATOM 823 C CA . TYR A 1 101 ? 7.408 -5.419 -28.623 1.00 91.69 101 TYR A CA 1
ATOM 824 C C . TYR A 1 101 ? 8.698 -4.821 -29.183 1.00 91.69 101 TYR A C 1
ATOM 826 O O . TYR A 1 101 ? 8.861 -3.601 -29.161 1.00 91.69 101 TYR A O 1
ATOM 834 N N . ARG A 1 102 ? 9.569 -5.643 -29.782 1.00 92.12 102 ARG A N 1
ATOM 835 C CA . ARG A 1 102 ? 10.793 -5.173 -30.455 1.00 92.12 102 ARG A CA 1
ATOM 836 C C . ARG A 1 102 ? 10.481 -4.189 -31.585 1.00 92.12 102 ARG A C 1
ATOM 838 O O . ARG A 1 102 ? 11.113 -3.137 -31.679 1.00 92.12 102 ARG A O 1
ATOM 845 N N . LYS A 1 103 ? 9.494 -4.503 -32.435 1.00 90.81 103 LYS A N 1
ATOM 846 C CA . LYS A 1 103 ? 9.049 -3.612 -33.527 1.00 90.81 103 LYS A CA 1
ATOM 847 C C . LYS A 1 103 ? 8.515 -2.283 -32.995 1.00 90.81 103 LYS A C 1
ATOM 849 O O . LYS A 1 103 ? 8.843 -1.244 -33.558 1.00 90.81 103 LYS A O 1
ATOM 854 N N . ARG A 1 104 ? 7.775 -2.326 -31.885 1.00 88.81 104 ARG A N 1
ATOM 855 C CA . ARG A 1 104 ? 7.252 -1.159 -31.158 1.00 88.81 104 ARG A CA 1
ATOM 856 C C . ARG A 1 104 ? 8.273 -0.495 -30.222 1.00 88.81 104 ARG A C 1
ATOM 858 O O . ARG A 1 104 ? 7.888 0.334 -29.413 1.00 88.81 104 ARG A O 1
ATOM 865 N N . LYS A 1 105 ? 9.563 -0.842 -30.318 1.00 92.88 105 LYS A N 1
ATOM 866 C CA . LYS A 1 105 ? 10.669 -0.214 -29.567 1.00 92.88 105 LYS A CA 1
ATOM 867 C C . LYS A 1 105 ? 10.583 -0.324 -28.039 1.00 92.88 105 LYS A C 1
ATOM 869 O O . LYS A 1 105 ? 11.244 0.435 -27.337 1.00 92.88 105 LYS A O 1
ATOM 874 N N . PHE A 1 106 ? 9.860 -1.310 -27.511 1.00 93.00 106 PHE A N 1
ATOM 875 C CA . PHE A 1 106 ? 9.972 -1.640 -26.090 1.00 93.00 106 PHE A CA 1
ATOM 876 C C . PHE A 1 106 ? 11.400 -2.120 -25.777 1.00 93.00 106 PHE A C 1
ATOM 878 O O . PHE A 1 106 ? 11.960 -2.897 -26.561 1.00 93.00 106 PHE A O 1
ATOM 885 N N . PRO A 1 107 ? 11.999 -1.701 -24.646 1.00 94.06 107 PRO A N 1
ATOM 886 C CA . PRO A 1 107 ? 13.273 -2.242 -24.188 1.00 94.06 107 PRO A CA 1
ATOM 887 C C . PRO A 1 107 ? 13.207 -3.765 -24.026 1.00 94.06 107 PRO A C 1
ATOM 889 O O . PRO A 1 107 ? 12.260 -4.286 -23.444 1.00 94.06 107 PRO A O 1
ATOM 892 N N . VAL A 1 108 ? 14.224 -4.486 -24.499 1.00 94.06 108 VAL A N 1
ATOM 893 C CA . VAL A 1 108 ? 14.334 -5.943 -24.326 1.00 94.06 108 VAL A CA 1
ATOM 894 C C . VAL A 1 108 ? 15.733 -6.283 -23.822 1.00 94.06 108 VAL A C 1
ATOM 896 O O . VAL A 1 108 ? 16.724 -5.830 -24.393 1.00 94.06 108 VAL A O 1
ATOM 899 N N . LYS A 1 109 ? 15.811 -7.077 -22.753 1.00 92.75 109 LYS A N 1
ATOM 900 C CA . LYS A 1 109 ? 17.043 -7.649 -22.200 1.00 92.75 109 LYS A CA 1
ATOM 901 C C . LYS A 1 109 ? 17.071 -9.147 -22.487 1.00 92.75 109 LYS A C 1
ATOM 903 O O . LYS A 1 109 ? 16.122 -9.858 -22.165 1.00 92.75 109 LYS A O 1
ATOM 908 N N . GLU A 1 110 ? 18.163 -9.628 -23.061 1.00 90.75 110 GLU A N 1
ATOM 909 C CA . GLU A 1 110 ? 18.447 -11.063 -23.137 1.00 90.75 110 GLU A CA 1
ATOM 910 C C . GLU A 1 110 ? 18.976 -11.535 -21.782 1.00 90.75 110 GLU A C 1
ATOM 912 O O . GLU A 1 110 ? 19.869 -10.899 -21.219 1.00 90.75 110 GLU A O 1
ATOM 917 N N . LEU A 1 111 ? 18.411 -12.619 -21.244 1.00 88.75 111 LEU A N 1
ATOM 918 C CA . LEU A 1 111 ? 18.778 -13.122 -19.923 1.00 88.75 111 LEU A CA 1
ATOM 919 C C . LEU A 1 111 ? 19.792 -14.257 -20.046 1.00 88.75 111 LEU A C 1
ATOM 921 O O . LEU A 1 111 ? 19.509 -15.311 -20.614 1.00 88.75 111 LEU A O 1
ATOM 925 N N . LYS A 1 112 ? 20.976 -14.078 -19.461 1.00 85.00 112 LYS A N 1
ATOM 926 C CA . LYS A 1 112 ? 22.009 -15.119 -19.385 1.00 85.00 112 LYS A CA 1
ATOM 927 C C . LYS A 1 112 ? 21.656 -16.171 -18.346 1.00 85.00 112 LYS A C 1
ATOM 929 O O . LYS A 1 112 ? 21.994 -17.339 -18.525 1.00 85.00 112 LYS A O 1
ATOM 934 N N . SER A 1 113 ? 20.993 -15.766 -17.261 1.00 83.69 113 SER A N 1
ATOM 935 C CA . SER A 1 113 ? 20.599 -16.682 -16.188 1.00 83.69 113 SER A CA 1
ATOM 936 C C . SER A 1 113 ? 19.463 -17.628 -16.590 1.00 83.69 113 SER A C 1
ATOM 938 O O . SER A 1 113 ? 19.356 -18.709 -16.015 1.00 83.69 113 SER A O 1
ATOM 940 N N . TYR A 1 114 ? 18.652 -17.261 -17.587 1.00 82.44 114 TYR A N 1
ATOM 941 C CA . TYR A 1 114 ? 17.494 -18.034 -18.041 1.00 82.44 114 TYR A CA 1
ATOM 942 C C . TYR A 1 114 ? 17.525 -18.195 -19.565 1.00 82.44 114 TYR A C 1
ATOM 944 O O . TYR A 1 114 ? 16.967 -17.385 -20.300 1.00 82.44 114 TYR A O 1
ATOM 952 N N . GLN A 1 115 ? 18.189 -19.251 -20.046 1.00 85.69 115 GLN A N 1
ATOM 953 C CA . GLN A 1 115 ? 18.291 -19.528 -21.483 1.00 85.69 115 GLN A CA 1
ATOM 954 C C . GLN A 1 115 ? 16.906 -19.669 -22.135 1.00 85.69 115 GLN A C 1
ATOM 956 O O . GLN A 1 115 ? 16.009 -20.300 -21.574 1.00 85.69 115 GLN A O 1
ATOM 961 N N . GLY A 1 116 ? 16.738 -19.083 -23.325 1.00 87.94 116 GLY A N 1
ATOM 962 C CA . GLY A 1 116 ? 15.461 -19.054 -24.047 1.00 87.94 116 GLY A CA 1
ATOM 963 C C . GLY A 1 116 ? 14.419 -18.110 -23.438 1.00 87.94 116 GLY A C 1
ATOM 964 O O . GLY A 1 116 ? 13.237 -18.214 -23.764 1.00 87.94 116 GLY A O 1
ATOM 965 N N . THR A 1 117 ? 14.831 -17.211 -22.538 1.00 91.38 117 THR A N 1
ATOM 966 C CA . THR A 1 117 ? 13.971 -16.199 -21.917 1.00 91.38 117 THR A CA 1
ATOM 967 C C . THR A 1 117 ? 14.537 -14.805 -22.165 1.00 91.38 117 THR A C 1
ATOM 969 O O . THR A 1 117 ? 15.739 -14.564 -22.047 1.00 91.38 117 THR A O 1
ATOM 972 N N . VAL A 1 118 ? 13.652 -13.859 -22.461 1.00 93.38 118 VAL A N 1
ATOM 973 C CA . VAL A 1 118 ? 13.969 -12.430 -22.554 1.00 93.38 118 VAL A CA 1
ATOM 974 C C . VAL A 1 118 ? 13.109 -11.652 -21.571 1.00 93.38 118 VAL A C 1
ATOM 976 O O . VAL A 1 118 ? 11.989 -12.055 -21.266 1.00 93.38 118 VAL A O 1
ATOM 979 N N . ALA A 1 119 ? 13.603 -10.521 -21.083 1.00 93.50 119 ALA A N 1
ATOM 980 C CA . ALA A 1 119 ? 12.813 -9.589 -20.293 1.00 93.50 119 ALA A CA 1
ATOM 981 C C . ALA A 1 119 ? 12.435 -8.375 -21.145 1.00 93.50 119 ALA A C 1
ATOM 983 O O . ALA A 1 119 ? 13.310 -7.670 -21.643 1.00 93.50 119 ALA A O 1
ATOM 984 N N . VAL A 1 120 ? 11.139 -8.111 -21.292 1.00 94.19 120 VAL A N 1
ATOM 985 C CA . VAL A 1 120 ? 10.623 -6.901 -21.946 1.00 94.19 120 VAL A CA 1
ATOM 986 C C . VAL A 1 120 ? 10.332 -5.854 -20.874 1.00 94.19 120 VAL A C 1
ATOM 988 O O . VAL A 1 120 ? 9.718 -6.161 -19.851 1.00 94.19 120 VAL A O 1
ATOM 991 N N . GLY A 1 121 ? 10.817 -4.635 -21.088 1.00 92.62 121 GLY A N 1
ATOM 992 C CA . GLY A 1 121 ? 10.673 -3.502 -20.185 1.00 92.62 121 GLY A CA 1
ATOM 993 C C . GLY A 1 121 ? 9.450 -2.661 -20.532 1.00 92.62 121 GLY A C 1
ATOM 994 O O . GLY A 1 121 ? 9.309 -2.199 -21.661 1.00 92.62 121 GLY A O 1
ATOM 995 N N . PHE A 1 122 ? 8.596 -2.424 -19.544 1.00 90.44 122 PHE A N 1
ATOM 996 C CA . PHE A 1 122 ? 7.401 -1.599 -19.647 1.00 90.44 122 PHE A CA 1
ATOM 997 C C . PHE A 1 122 ? 7.552 -0.354 -18.763 1.00 90.44 122 PHE A C 1
ATOM 999 O O . PHE A 1 122 ? 7.615 -0.493 -17.532 1.00 90.44 122 PHE A O 1
ATOM 1006 N N . PRO A 1 123 ? 7.615 0.862 -19.339 1.00 88.75 123 PRO A N 1
ATOM 1007 C CA . PRO A 1 123 ? 7.633 2.081 -18.540 1.00 88.75 123 PRO A CA 1
ATOM 1008 C C . PRO A 1 123 ? 6.329 2.169 -17.743 1.00 88.75 123 PRO A C 1
ATOM 1010 O O . PRO A 1 123 ? 5.238 2.173 -18.306 1.00 88.75 123 PRO A O 1
ATOM 1013 N N . THR A 1 124 ? 6.446 2.180 -16.418 1.00 84.50 124 THR A N 1
ATOM 1014 C CA . THR A 1 124 ? 5.313 2.107 -15.495 1.00 84.50 124 THR A CA 1
ATOM 1015 C C . THR A 1 124 ? 5.321 3.293 -14.534 1.00 84.50 124 THR A C 1
ATOM 1017 O O . THR A 1 124 ? 6.351 3.645 -13.956 1.00 84.50 124 THR A O 1
ATOM 1020 N N . GLN A 1 125 ? 4.144 3.883 -14.334 1.00 84.69 125 GLN A N 1
ATOM 1021 C CA . GLN A 1 125 ? 3.886 4.927 -13.348 1.00 84.69 125 GLN A CA 1
ATOM 1022 C C . GLN A 1 125 ? 2.630 4.539 -12.547 1.00 84.69 125 GLN A C 1
ATOM 1024 O O . GLN A 1 125 ? 1.569 4.387 -13.154 1.00 84.69 125 GLN A O 1
ATOM 1029 N N . PRO A 1 126 ? 2.720 4.343 -11.215 1.00 83.06 126 PRO A N 1
ATOM 1030 C CA . PRO A 1 126 ? 1.559 4.025 -10.382 1.00 83.06 126 PRO A CA 1
ATOM 1031 C C . PRO A 1 126 ? 0.490 5.118 -10.437 1.00 83.06 126 PRO A C 1
ATOM 1033 O O . PRO A 1 126 ? 0.824 6.301 -10.532 1.00 83.06 126 PRO A O 1
ATOM 1036 N N . GLU A 1 127 ? -0.782 4.749 -10.284 1.00 84.44 127 GLU A N 1
ATOM 1037 C CA . GLU A 1 127 ? -1.899 5.694 -10.398 1.00 84.44 127 GLU A CA 1
ATOM 1038 C C . GLU A 1 127 ? -1.786 6.842 -9.392 1.00 84.44 127 GLU A C 1
ATOM 1040 O O . GLU A 1 127 ? -1.921 8.005 -9.763 1.00 84.44 127 GLU A O 1
ATOM 1045 N N . ILE A 1 128 ? -1.406 6.558 -8.141 1.00 85.56 128 ILE A N 1
ATOM 1046 C CA . ILE A 1 128 ? -1.148 7.583 -7.115 1.00 85.56 128 ILE A CA 1
ATOM 1047 C C . ILE A 1 128 ? -0.144 8.663 -7.561 1.00 85.56 128 ILE A C 1
ATOM 1049 O O . ILE A 1 128 ? -0.215 9.804 -7.105 1.00 85.56 128 ILE A O 1
ATOM 1053 N N . CYS A 1 129 ? 0.778 8.340 -8.475 1.00 85.69 129 CYS A N 1
ATOM 1054 C CA . CYS A 1 129 ? 1.744 9.290 -9.028 1.00 85.69 129 CYS A CA 1
ATOM 1055 C C . CYS A 1 129 ? 1.149 10.193 -10.121 1.00 85.69 129 CYS A C 1
ATOM 1057 O O . CYS A 1 129 ? 1.717 11.246 -10.404 1.00 85.69 129 CYS A O 1
ATOM 1059 N N . ARG A 1 130 ? -0.010 9.825 -10.678 1.00 84.81 130 ARG A N 1
ATOM 1060 C CA . ARG A 1 130 ? -0.753 10.565 -11.710 1.00 84.81 130 ARG A CA 1
ATOM 1061 C C . ARG A 1 130 ? -1.839 11.475 -11.139 1.00 84.81 130 ARG A C 1
ATOM 1063 O O . ARG A 1 130 ? -2.225 12.436 -11.796 1.00 84.81 130 ARG A O 1
ATOM 1070 N N . LEU A 1 131 ? -2.275 11.247 -9.896 1.00 84.19 131 LEU A N 1
ATOM 1071 C CA . LEU A 1 131 ? -3.387 11.969 -9.251 1.00 84.19 131 LEU A CA 1
ATOM 1072 C C . LEU A 1 131 ? -3.138 13.466 -8.957 1.00 84.19 131 LEU A C 1
ATOM 1074 O O . LEU A 1 131 ? -3.968 14.114 -8.317 1.00 84.19 131 LEU A O 1
ATOM 1078 N N . GLY A 1 132 ? -2.011 14.042 -9.393 1.00 81.62 132 GLY A N 1
ATOM 1079 C CA . GLY A 1 132 ? -1.762 15.481 -9.281 1.00 81.62 132 GLY A CA 1
ATOM 1080 C C . GLY A 1 132 ? -1.701 15.979 -7.833 1.00 81.62 132 GLY A C 1
ATOM 1081 O O . GLY A 1 132 ? -2.315 16.985 -7.490 1.00 81.62 132 GLY A O 1
ATOM 1082 N N . MET A 1 133 ? -0.948 15.296 -6.963 1.00 88.25 133 MET A N 1
ATOM 1083 C CA . MET A 1 133 ? -0.918 15.572 -5.515 1.00 88.25 133 MET A CA 1
ATOM 1084 C C . MET A 1 133 ? -0.197 16.871 -5.096 1.00 88.25 133 MET A C 1
ATOM 1086 O O . MET A 1 133 ? 0.187 17.016 -3.936 1.00 88.25 133 MET A O 1
ATOM 1090 N N . ASN A 1 134 ? 0.036 17.816 -6.014 1.00 84.81 134 ASN A N 1
ATOM 1091 C CA . ASN A 1 134 ? 0.698 19.104 -5.753 1.00 84.81 134 ASN A CA 1
ATOM 1092 C C . ASN A 1 134 ? 2.016 18.978 -4.960 1.00 84.81 134 ASN A C 1
ATOM 1094 O O . ASN A 1 134 ? 2.256 19.717 -4.007 1.00 84.81 134 ASN A O 1
ATOM 1098 N N . GLY A 1 135 ? 2.847 17.990 -5.309 1.00 85.94 135 GLY A N 1
ATOM 1099 C CA . GLY A 1 135 ? 4.131 17.738 -4.642 1.00 85.94 135 GLY A CA 1
ATOM 1100 C C . GLY A 1 135 ? 4.038 17.083 -3.257 1.00 85.94 135 GLY A C 1
ATOM 1101 O O . GLY A 1 135 ? 5.063 16.908 -2.607 1.00 85.94 135 GLY A O 1
ATOM 1102 N N . LYS A 1 136 ? 2.843 16.688 -2.799 1.00 91.88 136 LYS A N 1
ATOM 1103 C CA . LYS A 1 136 ? 2.635 16.020 -1.499 1.00 91.88 136 LYS A CA 1
ATOM 1104 C C . LYS A 1 136 ? 2.801 14.498 -1.537 1.00 91.88 136 LYS A C 1
ATOM 1106 O O . LYS A 1 136 ? 2.649 13.845 -0.508 1.00 91.88 136 LYS A O 1
ATOM 1111 N N . LEU A 1 137 ? 3.066 13.923 -2.710 1.00 92.75 137 LEU A N 1
ATOM 1112 C CA . LEU A 1 137 ? 3.293 12.489 -2.859 1.00 92.75 137 LEU A CA 1
ATOM 1113 C C . LEU A 1 137 ? 4.557 12.072 -2.100 1.00 92.75 137 LEU A C 1
ATOM 1115 O O . LEU A 1 137 ? 5.636 12.605 -2.365 1.00 92.75 137 LEU A O 1
ATOM 1119 N N . VAL A 1 138 ? 4.421 11.066 -1.239 1.00 93.88 138 VAL A N 1
ATOM 1120 C CA . VAL A 1 138 ? 5.521 10.454 -0.488 1.00 93.88 138 VAL A CA 1
ATOM 1121 C C . VAL A 1 138 ? 5.700 9.015 -0.962 1.00 93.88 138 VAL A C 1
ATOM 1123 O O . VAL A 1 138 ? 4.739 8.250 -1.024 1.00 93.88 138 VAL A O 1
ATOM 1126 N N . THR A 1 139 ? 6.928 8.649 -1.310 1.00 91.88 139 THR A N 1
ATOM 1127 C CA . THR A 1 139 ? 7.321 7.266 -1.609 1.00 91.88 139 THR A CA 1
ATOM 1128 C C . THR A 1 139 ? 7.764 6.533 -0.346 1.00 91.88 139 THR A C 1
ATOM 1130 O O . THR A 1 139 ? 8.086 7.150 0.671 1.00 91.88 139 THR A O 1
ATOM 1133 N N . ALA A 1 140 ? 7.841 5.203 -0.412 1.00 90.69 140 ALA A N 1
ATOM 1134 C CA . ALA A 1 140 ? 8.270 4.377 0.718 1.00 90.69 140 ALA A CA 1
ATOM 1135 C C . ALA A 1 140 ? 9.660 4.763 1.269 1.00 90.69 140 ALA A C 1
ATOM 1137 O O . ALA A 1 140 ? 9.897 4.638 2.465 1.00 90.69 140 ALA A O 1
ATOM 1138 N N . SER A 1 141 ? 10.562 5.257 0.413 1.00 84.88 141 SER A N 1
ATOM 1139 C CA . SER A 1 141 ? 11.920 5.682 0.794 1.00 84.88 141 SER A CA 1
ATOM 1140 C C . SER A 1 141 ? 11.992 7.108 1.360 1.00 84.88 141 SER A C 1
ATOM 1142 O O . SER A 1 141 ? 13.011 7.494 1.929 1.00 84.88 141 SER A O 1
ATOM 1144 N N . GLU A 1 142 ? 10.947 7.915 1.170 1.00 91.06 142 GLU A N 1
ATOM 1145 C CA . GLU A 1 142 ? 10.867 9.293 1.677 1.00 91.06 142 GLU A CA 1
ATOM 1146 C C . GLU A 1 142 ? 10.102 9.393 2.996 1.00 91.06 142 GLU A C 1
ATOM 1148 O O . GLU A 1 142 ? 10.277 10.368 3.729 1.00 91.06 142 GLU A O 1
ATOM 1153 N N . ALA A 1 143 ? 9.248 8.410 3.284 1.00 95.19 143 ALA A N 1
ATOM 1154 C CA . ALA A 1 143 ? 8.586 8.291 4.570 1.00 95.19 143 ALA A CA 1
ATOM 1155 C C . ALA A 1 143 ? 9.584 7.868 5.651 1.00 95.19 143 ALA A C 1
ATOM 1157 O O . ALA A 1 143 ? 10.402 6.965 5.454 1.00 95.19 143 ALA A O 1
ATOM 1158 N N . THR A 1 144 ? 9.489 8.477 6.828 1.00 95.94 144 THR A N 1
ATOM 1159 C CA . THR A 1 144 ? 10.279 8.043 7.980 1.00 95.94 144 THR A CA 1
ATOM 1160 C C . THR A 1 144 ? 9.770 6.697 8.497 1.00 95.94 144 THR A C 1
ATOM 1162 O O . THR A 1 144 ? 8.627 6.294 8.258 1.00 95.94 144 THR A O 1
ATOM 1165 N N . MET A 1 145 ? 10.617 5.983 9.243 1.00 96.25 145 MET A N 1
ATOM 1166 C CA . MET A 1 145 ? 10.191 4.750 9.908 1.00 96.25 145 MET A CA 1
ATOM 1167 C C . MET A 1 145 ? 9.024 5.014 10.871 1.00 96.25 145 MET A C 1
ATOM 1169 O O . MET A 1 145 ? 8.078 4.235 10.917 1.00 96.25 145 MET A O 1
ATOM 1173 N N . GLU A 1 146 ? 9.063 6.126 11.608 1.00 97.00 146 GLU A N 1
ATOM 1174 C CA . GLU A 1 146 ? 8.026 6.494 12.578 1.00 97.00 146 GLU A CA 1
ATOM 1175 C C . GLU A 1 146 ? 6.685 6.812 11.907 1.00 97.00 146 GLU A C 1
ATOM 1177 O O . GLU A 1 146 ? 5.642 6.376 12.398 1.00 97.00 146 GLU A O 1
ATOM 1182 N N . GLU A 1 147 ? 6.697 7.509 10.763 1.00 98.00 147 GLU A N 1
ATOM 1183 C CA . GLU A 1 147 ? 5.492 7.750 9.959 1.00 98.00 147 GLU A CA 1
ATOM 1184 C C . GLU A 1 147 ? 4.873 6.414 9.510 1.00 98.00 147 GLU A C 1
ATOM 1186 O O . GLU A 1 147 ? 3.668 6.208 9.643 1.00 98.00 147 GLU A O 1
ATOM 1191 N N . GLN A 1 148 ? 5.692 5.468 9.038 1.00 97.81 148 GLN A N 1
ATOM 1192 C CA . GLN A 1 148 ? 5.213 4.153 8.600 1.00 97.81 148 GLN A CA 1
ATOM 1193 C C . GLN A 1 148 ? 4.703 3.284 9.762 1.00 97.81 148 GLN A C 1
ATOM 1195 O O . GLN A 1 148 ? 3.688 2.608 9.610 1.00 97.81 148 GLN A O 1
ATOM 1200 N N . PHE A 1 149 ? 5.337 3.318 10.937 1.00 98.25 149 PHE A N 1
ATOM 1201 C CA . PHE A 1 149 ? 4.801 2.649 12.129 1.00 98.25 149 PHE A CA 1
ATOM 1202 C C . PHE A 1 149 ? 3.469 3.262 12.575 1.00 98.25 149 PHE A C 1
ATOM 1204 O O . PHE A 1 149 ? 2.518 2.529 12.843 1.00 98.25 149 PHE A O 1
ATOM 1211 N N . THR A 1 150 ? 3.370 4.593 12.587 1.00 98.50 150 THR A N 1
ATOM 1212 C CA . THR A 1 150 ? 2.129 5.311 12.922 1.00 98.50 150 THR A CA 1
ATOM 1213 C C . THR A 1 150 ? 1.004 4.939 11.959 1.00 98.50 150 THR A C 1
ATOM 1215 O O . THR A 1 150 ? -0.112 4.641 12.383 1.00 98.50 150 THR A O 1
ATOM 1218 N N . TRP A 1 151 ? 1.313 4.860 10.664 1.00 98.44 151 TRP A N 1
ATOM 1219 C CA . TRP A 1 151 ? 0.386 4.386 9.641 1.00 98.44 151 TRP A CA 1
ATOM 1220 C C . TRP A 1 151 ? -0.165 2.987 9.951 1.00 98.44 151 TRP A C 1
ATOM 1222 O O . TRP A 1 151 ? -1.378 2.777 9.905 1.00 98.44 151 TRP A O 1
ATOM 1232 N N . LEU A 1 152 ? 0.698 2.043 10.340 1.00 98.31 152 LEU A N 1
ATOM 1233 C CA . LEU A 1 152 ? 0.279 0.690 10.719 1.00 98.31 152 LEU A CA 1
ATOM 1234 C C . LEU A 1 152 ? -0.586 0.674 11.979 1.00 98.31 152 LEU A C 1
ATOM 1236 O O . LEU A 1 152 ? -1.614 -0.002 11.992 1.00 98.31 152 LEU A O 1
ATOM 1240 N N . MET A 1 153 ? -0.231 1.454 13.000 1.00 98.56 153 MET A N 1
ATOM 1241 C CA . MET A 1 153 ? -1.033 1.573 14.222 1.00 98.56 153 MET A CA 1
ATOM 1242 C C . MET A 1 153 ? -2.445 2.093 13.926 1.00 98.56 153 MET A C 1
ATOM 1244 O O . MET A 1 153 ? -3.426 1.576 14.466 1.00 98.56 153 MET A O 1
ATOM 1248 N N . LEU A 1 154 ? -2.573 3.085 13.040 1.00 98.69 154 LEU A N 1
ATOM 1249 C CA . LEU A 1 154 ? -3.871 3.638 12.654 1.00 98.69 154 LEU A CA 1
ATOM 1250 C C . LEU A 1 154 ? -4.694 2.649 11.822 1.00 98.69 154 LEU A C 1
ATOM 1252 O O . LEU A 1 154 ? -5.886 2.475 12.083 1.00 98.69 154 LEU A O 1
ATOM 1256 N N . LEU A 1 155 ? -4.069 1.926 10.890 1.00 98.50 155 LEU A N 1
ATOM 1257 C CA . LEU A 1 155 ? -4.731 0.835 10.170 1.00 98.50 155 LEU A CA 1
ATOM 1258 C C . LEU A 1 155 ? -5.207 -0.265 11.122 1.00 98.50 155 LEU A C 1
ATOM 1260 O O . LEU A 1 155 ? -6.322 -0.771 10.974 1.00 98.50 155 LEU A O 1
ATOM 1264 N N . GLU A 1 156 ? -4.401 -0.631 12.118 1.00 98.31 156 GLU A N 1
ATOM 1265 C CA . GLU A 1 156 ? -4.807 -1.631 13.097 1.00 98.31 156 GLU A CA 1
ATOM 1266 C C . GLU A 1 156 ? -5.983 -1.148 13.949 1.00 98.31 156 GLU A C 1
ATOM 1268 O O . GLU A 1 156 ? -6.980 -1.861 14.082 1.00 98.31 156 GLU A O 1
ATOM 1273 N N . LYS A 1 157 ? -5.926 0.097 14.430 1.00 98.38 157 LYS A N 1
ATOM 1274 C CA . LYS A 1 157 ? -6.992 0.732 15.212 1.00 98.38 157 LYS A CA 1
ATOM 1275 C C . LYS A 1 157 ? -8.308 0.836 14.443 1.00 98.38 157 LYS A C 1
ATOM 1277 O O . LYS A 1 157 ? -9.355 0.486 14.981 1.00 98.38 157 LYS A O 1
ATOM 1282 N N . TYR A 1 158 ? -8.277 1.308 13.199 1.00 98.69 158 TYR A N 1
ATOM 1283 C CA . TYR A 1 158 ? -9.488 1.679 12.460 1.00 98.69 158 TYR A CA 1
ATOM 1284 C C . TYR A 1 158 ? -10.012 0.597 11.508 1.00 98.69 158 TYR A C 1
ATOM 1286 O O . TYR A 1 158 ? -11.216 0.560 11.254 1.00 98.69 158 TYR A O 1
ATOM 1294 N N . TRP A 1 159 ? -9.158 -0.302 11.009 1.00 98.38 159 TRP A N 1
ATOM 1295 C CA . TRP A 1 159 ? -9.549 -1.345 10.050 1.00 98.38 159 TRP A CA 1
ATOM 1296 C C . TRP A 1 159 ? -9.423 -2.773 10.588 1.00 98.38 159 TRP A C 1
ATOM 1298 O O . TRP A 1 159 ? -10.324 -3.587 10.379 1.00 98.38 159 TRP A O 1
ATOM 1308 N N . ILE A 1 160 ? -8.317 -3.118 11.251 1.00 97.94 160 ILE A N 1
ATOM 1309 C CA . ILE A 1 160 ? -8.116 -4.490 11.747 1.00 97.94 160 ILE A CA 1
ATOM 1310 C C . ILE A 1 160 ? -9.022 -4.737 12.953 1.00 97.94 160 ILE A C 1
ATOM 1312 O O . ILE A 1 160 ? -9.915 -5.582 12.879 1.00 97.94 160 ILE A O 1
ATOM 1316 N N . VAL A 1 161 ? -8.857 -3.952 14.016 1.00 98.19 161 VAL A N 1
ATOM 1317 C CA . VAL A 1 161 ? -9.712 -3.986 15.207 1.00 98.19 161 VAL A CA 1
ATOM 1318 C C . VAL A 1 161 ? -11.002 -3.216 14.931 1.00 98.19 161 VAL A C 1
ATOM 1320 O O . VAL A 1 161 ? -12.094 -3.771 15.026 1.00 98.19 161 VAL A O 1
ATOM 1323 N N . GLY A 1 162 ? -10.879 -1.964 14.489 1.00 98.19 162 GLY A N 1
ATOM 1324 C CA . GLY A 1 162 ? -12.001 -1.054 14.285 1.00 98.19 162 GLY A CA 1
ATOM 1325 C C . GLY A 1 162 ? -12.490 -0.404 15.575 1.00 98.19 162 GLY A C 1
ATOM 1326 O O . GLY A 1 162 ? -12.212 -0.856 16.686 1.00 98.19 162 GLY A O 1
ATOM 1327 N N . VAL A 1 163 ? -13.276 0.658 15.410 1.00 98.44 163 VAL A N 1
ATOM 1328 C CA . VAL A 1 163 ? -13.921 1.382 16.511 1.00 98.44 163 VAL A CA 1
ATOM 1329 C C . VAL A 1 163 ? -15.424 1.524 16.276 1.00 98.44 163 VAL A C 1
ATOM 1331 O O . VAL A 1 163 ? -15.891 1.489 15.133 1.00 98.44 163 VAL A O 1
ATOM 1334 N N . ASP A 1 164 ? -16.194 1.687 17.349 1.00 97.25 164 ASP A N 1
ATOM 1335 C CA . ASP A 1 164 ? -17.605 2.064 17.291 1.00 97.25 164 ASP A CA 1
ATOM 1336 C C . ASP A 1 164 ? -17.791 3.564 16.980 1.00 97.25 164 ASP A C 1
ATOM 1338 O O . ASP A 1 164 ? -16.835 4.304 16.745 1.00 97.25 164 ASP A O 1
ATOM 1342 N N . GLU A 1 165 ? -19.041 4.026 16.943 1.00 94.00 165 GLU A N 1
ATOM 1343 C CA . GLU A 1 165 ? -19.384 5.432 16.666 1.00 94.00 165 GLU A CA 1
ATOM 1344 C C . GLU A 1 165 ? -18.880 6.410 17.737 1.00 94.00 165 GLU A C 1
ATOM 1346 O O . GLU A 1 165 ? -18.772 7.606 17.479 1.00 94.00 165 GLU A O 1
ATOM 1351 N N . LYS A 1 166 ? -18.550 5.909 18.932 1.00 93.62 166 LYS A N 1
ATOM 1352 C CA . LYS A 1 166 ? -17.994 6.682 20.048 1.00 93.62 166 LYS A CA 1
ATOM 1353 C C . LYS A 1 166 ? -16.468 6.573 20.119 1.00 93.62 166 LYS A C 1
ATOM 1355 O O . LYS A 1 166 ? -15.869 7.090 21.058 1.00 93.62 166 LYS A O 1
ATOM 1360 N N . GLY A 1 167 ? -15.839 5.899 19.154 1.00 93.62 167 GLY A N 1
ATOM 1361 C CA . GLY A 1 167 ? -14.395 5.687 19.112 1.00 93.62 167 GLY A CA 1
ATOM 1362 C C . GLY A 1 167 ? -13.891 4.576 20.038 1.00 93.62 167 GLY A C 1
ATOM 1363 O O . GLY A 1 167 ? -12.681 4.449 20.220 1.00 93.62 167 GLY A O 1
ATOM 1364 N N . LYS A 1 168 ? -14.776 3.761 20.628 1.00 97.62 168 LYS A N 1
ATOM 1365 C CA . LYS A 1 168 ? -14.366 2.628 21.465 1.00 97.62 168 LYS A CA 1
ATOM 1366 C C . LYS A 1 168 ? -13.944 1.448 20.579 1.00 97.62 168 LYS A C 1
ATOM 1368 O O . LYS A 1 168 ?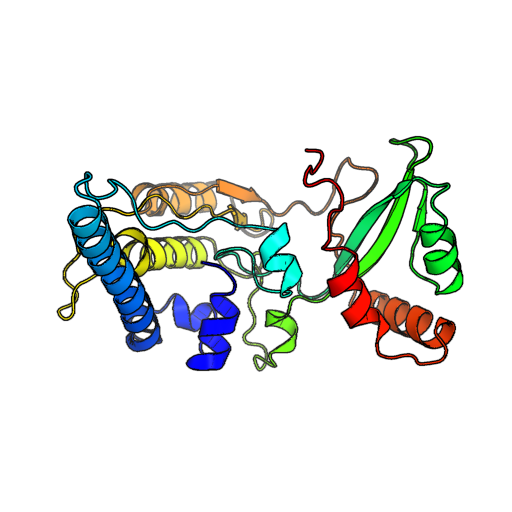 -14.658 1.151 19.623 1.00 97.62 168 LYS A O 1
ATOM 1373 N N . PRO A 1 169 ? -12.844 0.740 20.892 1.00 97.81 169 PRO A N 1
ATOM 1374 C CA . PRO A 1 169 ? -12.442 -0.447 20.143 1.00 97.81 169 PRO A CA 1
ATOM 1375 C C . PRO A 1 169 ? -13.548 -1.507 20.078 1.00 97.81 169 PRO A C 1
ATOM 1377 O O . PRO A 1 169 ? -14.216 -1.786 21.080 1.00 97.81 169 PRO A O 1
ATOM 1380 N N . LEU A 1 170 ? -13.717 -2.102 18.900 1.00 97.81 170 LEU A N 1
ATOM 1381 C CA . LEU A 1 170 ? -14.551 -3.288 18.701 1.00 97.81 170 LEU A CA 1
ATOM 1382 C C . LEU A 1 170 ? -13.823 -4.547 19.216 1.00 97.81 170 LEU A C 1
ATOM 1384 O O . LEU A 1 170 ? -12.614 -4.499 19.461 1.00 97.81 170 LEU A O 1
ATOM 1388 N N . PRO A 1 171 ? -14.516 -5.693 19.364 1.00 96.50 171 PRO A N 1
ATOM 1389 C CA . PRO A 1 171 ? -13.845 -6.972 19.563 1.00 96.50 171 PRO A CA 1
ATOM 1390 C C . PRO A 1 171 ? -12.831 -7.237 18.445 1.00 96.50 171 PRO A C 1
ATOM 1392 O O . PRO A 1 171 ? -13.161 -7.123 17.259 1.00 96.50 171 PRO A O 1
ATOM 1395 N N . ASP A 1 172 ? -11.606 -7.607 18.821 1.00 97.00 172 ASP A N 1
ATOM 1396 C CA . ASP A 1 172 ? -10.554 -7.883 17.847 1.00 97.00 172 ASP A CA 1
ATOM 1397 C C . ASP A 1 172 ? -10.858 -9.177 17.083 1.00 97.00 172 ASP A C 1
ATOM 1399 O O . ASP A 1 172 ? -10.652 -10.292 17.554 1.00 97.00 172 ASP A O 1
ATOM 1403 N N . THR A 1 173 ? -11.393 -8.979 15.886 1.00 96.88 173 THR A N 1
ATOM 1404 C CA . THR A 1 173 ? -11.699 -9.996 14.873 1.00 96.88 173 THR A CA 1
ATOM 1405 C C . THR A 1 173 ? -10.860 -9.758 13.617 1.00 96.88 173 THR A C 1
ATOM 1407 O O . THR A 1 173 ? -11.168 -10.243 12.527 1.00 96.88 173 THR A O 1
ATOM 1410 N N . GLY A 1 174 ? -9.833 -8.918 13.718 1.00 96.38 174 GLY A N 1
ATOM 1411 C CA . GLY A 1 174 ? -8.941 -8.615 12.618 1.00 96.38 174 GLY A CA 1
ATOM 1412 C C . GLY A 1 174 ? -7.745 -9.551 12.618 1.00 96.38 174 GLY A C 1
ATOM 1413 O O . GLY A 1 174 ? -7.228 -9.933 13.665 1.00 96.38 174 GLY A O 1
ATOM 1414 N N . ASN A 1 175 ? -7.268 -9.886 11.427 1.00 96.00 175 ASN A N 1
ATOM 1415 C CA . ASN A 1 175 ? -5.994 -10.567 11.258 1.00 96.00 175 ASN A CA 1
ATOM 1416 C C . ASN A 1 175 ? -4.850 -9.537 11.395 1.00 96.00 175 ASN A C 1
ATOM 1418 O O . ASN A 1 175 ? -4.750 -8.862 12.418 1.00 96.00 175 ASN A O 1
ATOM 1422 N N . GLN A 1 176 ? -4.024 -9.360 10.364 1.00 94.88 176 GLN A N 1
ATOM 1423 C CA . GLN A 1 176 ? -2.879 -8.447 10.368 1.00 94.88 176 GLN A CA 1
ATOM 1424 C C . GLN A 1 176 ? -2.821 -7.566 9.114 1.00 94.88 176 GLN A C 1
ATOM 1426 O O . GLN A 1 176 ? -3.501 -7.832 8.109 1.00 94.88 176 GLN A O 1
ATOM 1431 N N . VAL A 1 177 ? -1.975 -6.535 9.177 1.00 96.88 177 VAL A N 1
ATOM 1432 C CA . VAL A 1 177 ? -1.534 -5.744 8.024 1.00 96.88 177 VAL A CA 1
ATOM 1433 C C . VAL A 1 177 ? -0.199 -6.314 7.546 1.00 96.88 177 VAL A C 1
ATOM 1435 O O . VAL A 1 177 ? 0.810 -6.221 8.234 1.00 96.88 177 VAL A O 1
ATOM 1438 N N . SER A 1 178 ? -0.179 -6.932 6.367 1.00 95.25 178 SER A N 1
ATOM 1439 C CA . SER A 1 178 ? 1.077 -7.307 5.718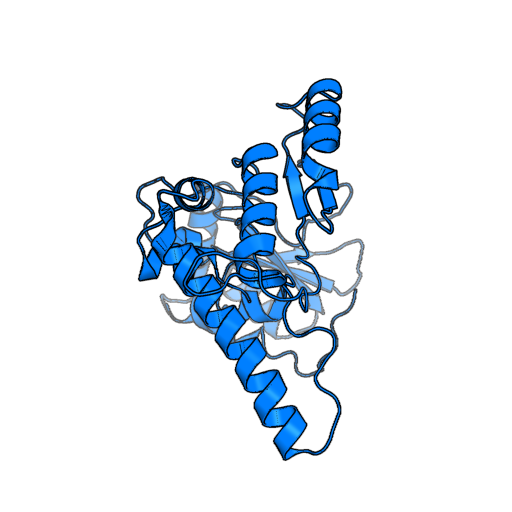 1.00 95.25 178 SER A CA 1
ATOM 1440 C C . SER A 1 178 ? 1.691 -6.058 5.094 1.00 95.25 178 SER A C 1
ATOM 1442 O O . SER A 1 178 ? 1.145 -5.500 4.140 1.00 95.25 178 SER A O 1
ATOM 1444 N N . TYR A 1 179 ? 2.802 -5.606 5.670 1.00 94.69 179 TYR A N 1
ATOM 1445 C CA . TYR A 1 179 ? 3.487 -4.390 5.258 1.00 94.69 179 TYR A CA 1
ATOM 1446 C C . TYR A 1 179 ? 5.001 -4.554 5.356 1.00 94.69 179 TYR A C 1
ATOM 1448 O O . TYR A 1 179 ? 5.521 -5.064 6.353 1.00 94.69 179 TYR A O 1
ATOM 1456 N N . THR A 1 180 ? 5.692 -4.107 4.313 1.00 94.06 180 THR A N 1
ATOM 1457 C CA . THR A 1 180 ? 7.144 -4.003 4.277 1.00 94.06 180 THR A CA 1
ATOM 1458 C C . THR A 1 180 ? 7.549 -2.550 4.451 1.00 94.06 180 THR A C 1
ATOM 1460 O O . THR A 1 180 ? 7.431 -1.745 3.528 1.00 94.06 180 THR A O 1
ATOM 1463 N N . LEU A 1 181 ? 8.039 -2.227 5.642 1.00 94.19 181 LEU A N 1
ATOM 1464 C CA . LEU A 1 181 ? 8.540 -0.914 6.004 1.00 94.19 181 LEU A CA 1
ATOM 1465 C C . LEU A 1 181 ? 9.937 -0.720 5.427 1.00 94.19 181 LEU A C 1
ATOM 1467 O O . LEU A 1 181 ? 10.865 -1.481 5.714 1.00 94.19 181 LEU A O 1
ATOM 1471 N N . LYS A 1 182 ? 10.068 0.310 4.594 1.00 92.56 182 LYS A N 1
ATOM 1472 C CA . LYS A 1 182 ? 11.323 0.680 3.942 1.00 92.56 182 LYS A CA 1
ATOM 1473 C C . LYS A 1 182 ? 12.031 1.768 4.734 1.00 92.56 182 LYS A C 1
ATOM 1475 O O . LYS A 1 182 ? 11.382 2.657 5.276 1.00 92.56 182 LYS A O 1
ATOM 1480 N N . TYR A 1 183 ? 13.354 1.706 4.787 1.00 91.44 183 TYR A N 1
ATOM 1481 C CA . TYR A 1 183 ? 14.175 2.760 5.375 1.00 91.44 183 TYR A CA 1
ATOM 1482 C C . TYR A 1 183 ? 15.483 2.921 4.606 1.00 91.44 183 TYR A C 1
ATOM 1484 O O . TYR A 1 183 ? 15.957 1.979 3.977 1.00 91.44 183 TYR A O 1
ATOM 1492 N N . ASP A 1 184 ? 16.057 4.117 4.651 1.00 90.31 184 ASP A N 1
ATOM 1493 C CA . ASP A 1 184 ? 17.311 4.439 3.977 1.00 90.31 184 ASP A CA 1
ATOM 1494 C C . ASP A 1 184 ? 18.491 4.238 4.951 1.00 90.31 184 ASP A C 1
ATOM 1496 O O . ASP A 1 184 ? 18.616 5.009 5.911 1.00 90.31 184 ASP A O 1
ATOM 1500 N N . PRO A 1 185 ? 19.334 3.202 4.761 1.00 89.81 185 PRO A N 1
ATOM 1501 C CA . PRO A 1 185 ? 20.434 2.910 5.676 1.00 89.81 185 PRO A CA 1
ATOM 1502 C C . PRO A 1 185 ? 21.549 3.965 5.631 1.00 89.81 185 PRO A C 1
ATOM 1504 O O . PRO A 1 185 ? 22.352 4.020 6.557 1.00 89.81 185 PRO A O 1
ATOM 1507 N N . GLU A 1 186 ? 21.595 4.828 4.609 1.00 91.00 186 GLU A N 1
ATOM 1508 C CA . GLU A 1 186 ? 22.543 5.949 4.565 1.00 91.00 186 GLU A CA 1
ATOM 1509 C C . GLU A 1 186 ? 22.100 7.119 5.455 1.00 91.00 186 GLU A C 1
ATOM 1511 O O . GLU A 1 186 ? 22.917 7.942 5.867 1.00 91.00 186 GLU A O 1
ATOM 1516 N N . LYS A 1 187 ? 20.801 7.196 5.776 1.00 90.12 187 LYS A N 1
ATOM 1517 C CA . LYS A 1 187 ? 20.211 8.273 6.588 1.00 90.12 187 LYS A CA 1
ATOM 1518 C C . LYS A 1 187 ? 19.924 7.871 8.030 1.00 90.12 187 LYS A C 1
ATOM 1520 O O . LYS A 1 187 ? 19.696 8.752 8.856 1.00 90.12 187 LYS A O 1
ATOM 1525 N N . ILE A 1 188 ? 19.888 6.573 8.328 1.00 91.31 188 ILE A N 1
ATOM 1526 C CA . ILE A 1 188 ? 19.527 6.043 9.646 1.00 91.31 188 ILE A CA 1
ATOM 1527 C C . ILE A 1 188 ? 20.664 5.175 10.174 1.00 91.31 188 ILE A C 1
ATOM 1529 O O . ILE A 1 188 ? 21.010 4.154 9.582 1.00 91.31 188 ILE A O 1
ATOM 1533 N N . THR A 1 189 ? 21.219 5.556 11.325 1.00 94.81 189 THR A N 1
ATOM 1534 C CA . THR A 1 189 ? 22.227 4.741 12.009 1.00 94.81 189 THR A CA 1
ATOM 1535 C C . THR A 1 189 ? 21.596 3.501 12.642 1.00 94.81 189 THR A C 1
ATOM 1537 O O . THR A 1 189 ? 20.400 3.460 12.933 1.00 94.81 189 THR A O 1
ATOM 1540 N N . TYR A 1 190 ? 22.409 2.482 12.923 1.00 95.38 190 TYR A N 1
ATOM 1541 C CA . TYR A 1 190 ? 21.927 1.279 13.604 1.00 95.38 190 TYR A CA 1
ATOM 1542 C C . TYR A 1 190 ? 21.289 1.576 14.973 1.00 95.38 190 TYR A C 1
ATOM 1544 O O . TYR A 1 190 ? 20.275 0.971 15.319 1.00 95.38 190 TYR A O 1
ATOM 1552 N N . ASP A 1 191 ? 21.835 2.529 15.734 1.00 97.31 191 ASP A N 1
ATOM 1553 C CA . ASP A 1 191 ? 21.282 2.907 17.038 1.00 97.31 191 ASP A CA 1
ATOM 1554 C C . ASP A 1 191 ? 19.908 3.576 16.902 1.00 97.31 191 ASP A C 1
ATOM 1556 O O . ASP A 1 191 ? 18.983 3.211 17.628 1.00 97.31 191 ASP A O 1
ATOM 1560 N N . GLN A 1 192 ? 19.737 4.471 15.920 1.00 96.19 192 GLN A N 1
ATOM 1561 C CA . GLN A 1 192 ? 18.437 5.078 15.607 1.00 96.19 192 GLN A CA 1
ATOM 1562 C C . GLN A 1 192 ? 17.423 4.024 15.151 1.00 96.19 192 GLN A C 1
ATOM 1564 O O . GLN A 1 192 ? 16.290 3.998 15.629 1.00 96.19 192 GLN A O 1
ATOM 1569 N N . TYR A 1 193 ? 17.834 3.111 14.265 1.00 96.25 193 TYR A N 1
ATOM 1570 C CA . TYR A 1 193 ? 17.008 1.981 13.842 1.00 96.25 193 TYR A CA 1
ATOM 1571 C C . TYR A 1 193 ? 16.545 1.152 15.049 1.00 96.25 193 TYR A C 1
ATOM 1573 O O . TYR A 1 193 ? 15.353 0.881 15.205 1.00 96.25 193 TYR A O 1
ATOM 1581 N N . LYS A 1 194 ? 17.477 0.782 15.936 1.00 97.19 194 LYS A N 1
ATOM 1582 C CA . LYS A 1 194 ? 17.193 -0.011 17.137 1.00 97.19 194 LYS A CA 1
ATOM 1583 C C . LYS A 1 194 ? 16.227 0.713 18.071 1.00 97.19 194 LYS A C 1
ATOM 1585 O O . LYS A 1 194 ? 15.312 0.074 18.592 1.00 97.19 194 LYS A O 1
ATOM 1590 N N . GLU A 1 195 ? 16.421 2.010 18.286 1.00 97.31 195 GLU A N 1
ATOM 1591 C CA . GLU A 1 195 ? 15.542 2.838 19.114 1.00 97.31 195 GLU A CA 1
ATOM 1592 C C . GLU A 1 195 ? 14.108 2.831 18.573 1.00 97.31 195 GLU A C 1
ATOM 1594 O O . GLU A 1 195 ? 13.175 2.479 19.298 1.00 97.31 195 GLU A O 1
ATOM 1599 N N . VAL A 1 196 ? 13.939 3.126 17.281 1.00 96.81 196 VAL A N 1
ATOM 1600 C CA . VAL A 1 196 ? 12.625 3.162 16.628 1.00 96.81 196 VAL A CA 1
ATOM 1601 C C . VAL A 1 196 ? 11.952 1.788 16.678 1.00 96.81 196 VAL A C 1
ATOM 1603 O O . VAL A 1 196 ? 10.806 1.680 17.113 1.00 96.81 196 VAL A O 1
ATOM 1606 N N . VAL A 1 197 ? 12.651 0.713 16.306 1.00 96.62 197 VAL A N 1
ATOM 1607 C CA . VAL A 1 197 ? 12.077 -0.645 16.332 1.00 96.62 197 VAL A CA 1
ATOM 1608 C C . VAL A 1 197 ? 11.662 -1.046 17.747 1.00 96.62 197 VAL A C 1
ATOM 1610 O O . VAL A 1 197 ? 10.560 -1.557 17.936 1.00 96.62 197 VAL A O 1
ATOM 1613 N N . THR A 1 198 ? 12.499 -0.768 18.751 1.00 97.19 198 THR A N 1
ATOM 1614 C CA . THR A 1 198 ? 12.186 -1.075 20.158 1.00 97.19 198 THR A CA 1
ATOM 1615 C C . THR A 1 198 ? 10.956 -0.306 20.638 1.00 97.19 198 THR A C 1
ATOM 1617 O O . THR A 1 198 ? 10.142 -0.846 21.385 1.00 97.19 198 THR A O 1
ATOM 1620 N N . LYS A 1 199 ? 10.803 0.946 20.196 1.00 97.50 199 LYS A N 1
ATOM 1621 C CA . LYS A 1 199 ? 9.695 1.824 20.579 1.00 97.50 199 LYS A CA 1
ATOM 1622 C C . LYS A 1 199 ? 8.361 1.414 19.951 1.00 97.50 199 LYS A C 1
ATOM 1624 O O . LYS A 1 199 ? 7.343 1.458 20.641 1.00 97.50 199 LYS A O 1
ATOM 1629 N N . TYR A 1 200 ? 8.337 1.052 18.667 1.00 97.69 200 TYR A N 1
ATOM 1630 C CA . TYR A 1 200 ? 7.077 0.897 17.924 1.00 97.69 200 TYR A CA 1
ATOM 1631 C C . TYR A 1 200 ? 6.673 -0.545 17.619 1.00 97.69 200 TYR A C 1
ATOM 1633 O O . TYR A 1 200 ? 5.478 -0.805 17.507 1.00 97.69 200 TYR A O 1
ATOM 1641 N N . GLN A 1 201 ? 7.604 -1.499 17.512 1.00 95.19 201 GLN A N 1
ATOM 1642 C CA . GLN A 1 201 ? 7.258 -2.840 17.019 1.00 95.19 201 GLN A CA 1
ATOM 1643 C C . GLN A 1 201 ? 6.250 -3.578 17.911 1.00 95.19 201 GLN A C 1
ATOM 1645 O O . GLN A 1 201 ? 5.435 -4.338 17.406 1.00 95.19 201 GLN A O 1
ATOM 1650 N N . SER A 1 202 ? 6.273 -3.347 19.226 1.00 96.38 202 SER A N 1
ATOM 1651 C CA . SER A 1 202 ? 5.318 -3.949 20.169 1.00 96.38 202 SER A CA 1
ATOM 1652 C C . SER A 1 202 ? 3.917 -3.330 20.120 1.00 96.38 202 SER A C 1
ATOM 1654 O O . SER A 1 202 ? 3.000 -3.863 20.743 1.00 96.38 202 SER A O 1
ATOM 1656 N N . GLN A 1 203 ? 3.744 -2.211 19.411 1.00 96.94 203 GLN A N 1
ATOM 1657 C CA . GLN A 1 203 ? 2.470 -1.496 19.296 1.00 96.94 203 GLN A CA 1
ATOM 1658 C C . GLN A 1 203 ? 1.626 -1.967 18.105 1.00 96.94 203 GLN A C 1
ATOM 1660 O O . GLN A 1 203 ? 0.492 -1.517 17.954 1.00 96.94 203 GLN A O 1
ATOM 1665 N N . ILE A 1 204 ? 2.170 -2.851 17.268 1.00 97.00 204 ILE A N 1
ATOM 1666 C CA . ILE A 1 204 ? 1.507 -3.414 16.090 1.00 97.00 204 ILE A CA 1
ATOM 1667 C C . ILE A 1 204 ? 1.648 -4.938 16.082 1.00 97.00 204 ILE A C 1
ATOM 1669 O O . ILE A 1 204 ? 2.572 -5.493 16.680 1.00 97.00 204 ILE A O 1
ATOM 1673 N N . LYS A 1 205 ? 0.748 -5.641 15.391 1.00 96.25 205 LYS A N 1
ATOM 1674 C CA . LYS A 1 205 ? 0.756 -7.112 15.329 1.00 96.25 205 LYS A CA 1
ATOM 1675 C C . LYS A 1 205 ? 1.969 -7.654 14.576 1.00 96.25 205 LYS A C 1
ATOM 1677 O O . LYS A 1 205 ? 2.515 -8.692 14.949 1.00 96.25 205 LYS A O 1
ATOM 1682 N N . THR A 1 206 ? 2.368 -7.003 13.483 1.00 94.56 206 THR A N 1
ATOM 1683 C CA . THR A 1 206 ? 3.493 -7.450 12.652 1.00 94.56 206 THR A CA 1
ATOM 1684 C C . THR A 1 206 ? 4.004 -6.350 11.725 1.00 94.56 206 THR A C 1
ATOM 1686 O O . THR A 1 206 ? 3.252 -5.469 11.317 1.00 94.56 206 THR A O 1
ATOM 1689 N N . CYS A 1 207 ? 5.279 -6.435 11.351 1.00 91.62 207 CYS A N 1
ATOM 1690 C CA . CYS A 1 207 ? 5.891 -5.619 10.308 1.00 91.62 207 CYS A CA 1
ATOM 1691 C C . CYS A 1 207 ? 7.161 -6.311 9.805 1.00 91.62 207 CYS A C 1
ATOM 1693 O O . CYS A 1 207 ? 7.909 -6.885 10.600 1.00 91.62 207 CYS A O 1
ATOM 1695 N N . SER A 1 208 ? 7.404 -6.252 8.495 1.00 93.81 208 SER A N 1
ATOM 1696 C CA . SER A 1 208 ? 8.687 -6.625 7.897 1.00 93.81 208 SER A CA 1
ATOM 1697 C C . SER A 1 208 ? 9.487 -5.358 7.626 1.00 93.81 208 SER A C 1
ATOM 1699 O O . SER A 1 208 ? 8.976 -4.454 6.976 1.00 93.81 208 SER A O 1
ATOM 1701 N N . LEU A 1 209 ? 10.736 -5.282 8.078 1.00 93.06 209 LEU A N 1
ATOM 1702 C CA . LEU A 1 209 ? 11.609 -4.141 7.805 1.00 93.06 209 LEU A CA 1
ATOM 1703 C C . LEU A 1 209 ? 12.616 -4.513 6.720 1.00 93.06 209 LEU A C 1
ATOM 1705 O O . LEU A 1 209 ? 13.257 -5.559 6.800 1.00 93.06 209 LEU A O 1
ATOM 1709 N N . MET A 1 210 ? 12.758 -3.660 5.710 1.00 90.56 210 MET A N 1
ATOM 1710 C CA . MET A 1 210 ? 13.699 -3.872 4.615 1.00 90.56 210 MET A CA 1
ATOM 1711 C C . MET A 1 210 ? 14.466 -2.575 4.318 1.00 90.56 210 MET A C 1
ATOM 1713 O O . MET A 1 210 ? 13.831 -1.577 3.964 1.00 90.56 210 MET A O 1
ATOM 1717 N N . PRO A 1 211 ? 15.810 -2.567 4.406 1.00 88.88 211 PRO A N 1
ATOM 1718 C CA . PRO A 1 211 ? 16.591 -1.417 3.973 1.00 88.88 211 PRO A CA 1
ATOM 1719 C C . PRO A 1 211 ? 16.399 -1.178 2.472 1.00 88.88 211 PRO A C 1
ATOM 1721 O O . PRO A 1 211 ? 16.155 -2.107 1.694 1.00 88.88 211 PRO A O 1
ATOM 1724 N N . LYS A 1 212 ? 16.515 0.080 2.053 1.00 82.88 212 LYS A N 1
ATOM 1725 C CA . LYS A 1 212 ? 16.743 0.432 0.654 1.00 82.88 212 LYS A CA 1
ATOM 1726 C C . LYS A 1 212 ? 18.075 -0.188 0.231 1.00 82.88 212 LYS A C 1
ATOM 1728 O O . LYS A 1 212 ? 19.074 -0.048 0.930 1.00 82.88 212 LYS A O 1
ATOM 1733 N N . ILE A 1 213 ? 18.053 -0.908 -0.883 1.00 73.38 213 ILE A N 1
ATOM 1734 C CA . ILE A 1 213 ? 19.228 -1.531 -1.484 1.00 73.38 213 ILE A CA 1
ATOM 1735 C C . ILE A 1 213 ? 19.302 -0.979 -2.902 1.00 73.38 213 ILE A C 1
ATOM 1737 O O . ILE A 1 213 ? 18.373 -1.196 -3.679 1.00 73.38 213 ILE A O 1
ATOM 1741 N N . ASP A 1 214 ? 20.373 -0.250 -3.205 1.00 62.66 214 ASP A N 1
ATOM 1742 C CA . ASP A 1 214 ? 20.560 0.389 -4.514 1.00 62.66 214 ASP A CA 1
ATOM 1743 C C . ASP A 1 214 ? 21.266 -0.531 -5.522 1.00 62.66 214 ASP A C 1
ATOM 1745 O O . ASP A 1 214 ? 21.059 -0.401 -6.725 1.00 62.66 214 ASP A O 1
ATOM 1749 N N . GLU A 1 215 ? 22.023 -1.525 -5.050 1.00 57.16 215 GLU A N 1
ATOM 1750 C CA . GLU A 1 215 ? 22.725 -2.489 -5.898 1.00 57.16 215 GLU A CA 1
ATOM 1751 C C . GLU A 1 215 ? 22.200 -3.908 -5.675 1.00 57.16 215 GLU A C 1
ATOM 1753 O O . GLU A 1 215 ? 22.225 -4.442 -4.565 1.00 57.16 215 GLU A O 1
ATOM 1758 N N . THR A 1 216 ? 21.741 -4.556 -6.744 1.00 58.91 216 THR A N 1
ATOM 1759 C CA . THR A 1 216 ? 21.367 -5.973 -6.702 1.00 58.91 216 THR A CA 1
ATOM 1760 C C . THR A 1 216 ? 22.424 -6.847 -7.348 1.00 58.91 216 THR A C 1
ATOM 1762 O O . THR A 1 216 ? 22.885 -6.555 -8.443 1.00 58.91 216 THR A O 1
ATOM 1765 N N . ALA A 1 217 ? 22.701 -7.997 -6.733 1.00 59.12 217 ALA A N 1
ATOM 1766 C CA . ALA A 1 217 ? 23.508 -9.075 -7.315 1.00 59.12 217 ALA A CA 1
ATOM 1767 C C . ALA A 1 217 ? 22.816 -9.812 -8.487 1.00 59.12 217 ALA A C 1
ATOM 1769 O O . ALA A 1 217 ? 23.340 -10.802 -8.996 1.00 59.12 217 ALA A O 1
ATOM 1770 N N . TYR A 1 218 ? 21.622 -9.368 -8.885 1.00 67.81 218 TYR A N 1
ATOM 1771 C CA . TYR A 1 218 ? 20.803 -9.978 -9.927 1.00 67.81 218 TYR A CA 1
ATOM 1772 C C . TYR A 1 218 ? 21.061 -9.322 -11.285 1.00 67.81 218 TYR A C 1
ATOM 1774 O O . TYR A 1 218 ? 21.315 -8.123 -11.361 1.00 67.81 218 TYR A O 1
ATOM 1782 N N . GLU A 1 219 ? 20.943 -10.112 -12.356 1.00 79.56 219 GLU A N 1
ATOM 1783 C CA . GLU A 1 219 ? 21.119 -9.667 -13.749 1.00 79.56 219 GLU A CA 1
ATOM 1784 C C . GLU A 1 219 ? 20.215 -8.474 -14.114 1.00 79.56 219 GLU A C 1
ATOM 1786 O O . GLU A 1 219 ? 20.605 -7.608 -14.897 1.00 79.56 219 GLU A O 1
ATOM 1791 N N . TYR A 1 220 ? 19.022 -8.406 -13.520 1.00 78.94 220 TYR A N 1
ATOM 1792 C CA . TYR A 1 220 ? 18.128 -7.252 -13.558 1.00 78.94 220 TYR A CA 1
ATOM 1793 C C . TYR A 1 220 ? 17.150 -7.298 -12.370 1.00 78.94 220 TYR A C 1
ATOM 1795 O O . TYR A 1 220 ? 16.982 -8.340 -11.731 1.00 78.94 220 TYR A O 1
ATOM 1803 N N . GLN A 1 221 ? 16.484 -6.177 -12.084 1.00 83.06 221 GLN A N 1
ATOM 1804 C CA . GLN A 1 221 ? 15.392 -6.108 -11.109 1.00 83.06 221 GLN A CA 1
ATOM 1805 C C . GLN A 1 221 ? 14.041 -6.150 -11.831 1.00 83.06 221 GLN A C 1
ATOM 1807 O O . GLN A 1 221 ? 13.897 -5.469 -12.844 1.00 83.06 221 GLN A O 1
ATOM 1812 N N . PRO A 1 222 ? 13.028 -6.879 -11.327 1.00 83.75 222 PRO A N 1
ATOM 1813 C CA . PRO A 1 222 ? 11.682 -6.852 -11.907 1.00 83.75 222 PRO A CA 1
ATOM 1814 C C . PRO A 1 222 ? 11.079 -5.443 -12.003 1.00 83.75 222 PRO A C 1
ATOM 1816 O O . PRO A 1 222 ? 10.301 -5.168 -12.911 1.00 83.75 222 PRO A O 1
ATOM 1819 N N . GLU A 1 223 ? 11.450 -4.551 -11.088 1.00 85.62 223 GLU A N 1
ATOM 1820 C CA . GLU A 1 223 ? 11.093 -3.134 -11.104 1.00 85.62 223 GLU A CA 1
ATOM 1821 C C . GLU A 1 223 ? 12.385 -2.337 -10.911 1.00 85.62 223 GLU A C 1
ATOM 1823 O O . GLU A 1 223 ? 13.015 -2.422 -9.861 1.00 85.62 223 GLU A O 1
ATOM 1828 N N . GLU A 1 224 ? 12.810 -1.613 -11.942 1.00 86.12 224 GLU A N 1
ATOM 1829 C CA . GLU A 1 224 ? 14.089 -0.904 -11.985 1.00 86.12 224 GLU A CA 1
ATOM 1830 C C . GLU A 1 224 ? 13.850 0.608 -12.005 1.00 86.12 224 GLU A C 1
ATOM 1832 O O . GLU A 1 224 ? 13.110 1.119 -12.849 1.00 86.12 224 GLU A O 1
ATOM 1837 N N . SER A 1 225 ? 14.484 1.334 -11.082 1.00 84.50 225 SER A N 1
ATOM 1838 C CA . SER A 1 225 ? 14.450 2.799 -11.078 1.00 84.50 225 SER A CA 1
ATOM 1839 C C . SER A 1 225 ? 15.043 3.356 -12.371 1.00 84.50 225 SER A C 1
ATOM 1841 O O . SER A 1 225 ? 16.114 2.936 -12.802 1.00 84.50 225 SER A O 1
ATOM 1843 N N . VAL A 1 226 ? 14.382 4.350 -12.962 1.00 84.62 226 VAL A N 1
ATOM 1844 C CA . VAL A 1 226 ? 14.895 5.086 -14.126 1.00 84.62 226 VAL A CA 1
ATOM 1845 C C . VAL A 1 226 ? 14.842 6.584 -13.860 1.00 84.62 226 VAL A C 1
ATOM 1847 O O . VAL A 1 226 ? 14.040 7.051 -13.051 1.00 84.62 226 VAL A O 1
ATOM 1850 N N . THR A 1 227 ? 15.695 7.359 -14.533 1.00 86.81 227 THR A N 1
ATOM 1851 C CA . THR A 1 227 ? 15.563 8.819 -14.483 1.00 86.81 227 THR A CA 1
ATOM 1852 C C . THR A 1 227 ? 14.313 9.247 -15.249 1.00 86.81 227 THR A C 1
ATOM 1854 O O . THR A 1 227 ? 13.953 8.612 -16.241 1.00 86.81 227 THR A O 1
ATOM 1857 N N . SER A 1 228 ? 13.679 10.355 -14.860 1.00 83.94 228 SER A N 1
ATOM 1858 C CA . SER A 1 228 ? 12.515 10.870 -15.599 1.00 83.94 228 SER A CA 1
ATOM 1859 C C . SER A 1 228 ? 12.842 11.175 -17.066 1.00 83.94 228 SER A C 1
ATOM 1861 O O . SER A 1 228 ? 12.009 10.979 -17.946 1.00 83.94 228 SER A O 1
ATOM 1863 N N . ASN A 1 229 ? 14.081 11.577 -17.367 1.00 86.75 229 ASN A N 1
ATOM 1864 C CA . ASN A 1 229 ? 14.528 11.772 -18.747 1.00 86.75 229 ASN A CA 1
ATOM 1865 C C . ASN A 1 229 ? 14.570 10.454 -19.532 1.00 86.75 229 ASN A C 1
ATOM 1867 O O . ASN A 1 229 ? 14.135 10.415 -20.683 1.00 86.75 229 ASN A O 1
ATOM 1871 N N . ASP A 1 230 ? 15.082 9.379 -18.926 1.00 86.94 230 ASP A N 1
ATOM 1872 C CA . ASP A 1 230 ? 15.116 8.056 -19.555 1.00 86.94 230 ASP A CA 1
ATOM 1873 C C . ASP A 1 230 ? 13.707 7.481 -19.716 1.00 86.94 230 ASP A C 1
ATOM 1875 O O . ASP A 1 230 ? 13.383 6.961 -20.783 1.00 86.94 230 ASP A O 1
ATOM 1879 N N . PHE A 1 231 ? 12.857 7.638 -18.698 1.00 87.50 231 PHE A N 1
ATOM 1880 C CA . PHE A 1 231 ? 11.452 7.237 -18.733 1.00 87.50 231 PHE A CA 1
ATOM 1881 C C . PHE A 1 231 ? 10.718 7.889 -19.912 1.00 87.50 231 PHE A C 1
ATOM 1883 O O . PHE A 1 231 ? 10.142 7.199 -20.755 1.00 87.50 231 PHE A O 1
ATOM 1890 N N . MET A 1 232 ? 10.816 9.217 -20.028 1.00 85.56 232 MET A N 1
ATOM 1891 C CA . MET A 1 232 ? 10.180 9.980 -21.105 1.00 85.56 232 MET A CA 1
ATOM 1892 C C . MET A 1 232 ? 10.762 9.657 -22.482 1.00 85.56 232 MET A C 1
ATOM 1894 O O . MET A 1 232 ? 10.026 9.638 -23.470 1.00 85.56 232 MET A O 1
ATOM 1898 N N . ARG A 1 233 ? 12.071 9.380 -22.566 1.00 90.50 233 ARG A N 1
ATOM 1899 C CA . ARG A 1 233 ? 12.699 8.934 -23.816 1.00 90.50 233 ARG A CA 1
ATOM 1900 C C . ARG A 1 233 ? 12.086 7.616 -24.291 1.00 90.50 233 ARG A C 1
ATOM 1902 O O . ARG A 1 233 ? 11.690 7.544 -25.450 1.00 90.50 233 ARG A O 1
ATOM 1909 N N . VAL A 1 234 ? 11.972 6.621 -23.408 1.00 89.06 234 VAL A N 1
ATOM 1910 C CA . VAL A 1 234 ? 11.409 5.304 -23.753 1.00 89.06 234 VAL A CA 1
ATOM 1911 C C . VAL A 1 234 ? 9.946 5.421 -24.185 1.00 89.06 234 VAL A C 1
ATOM 1913 O O . VAL A 1 234 ? 9.572 4.863 -25.212 1.00 89.06 234 VAL A O 1
ATOM 1916 N N . ILE A 1 235 ? 9.130 6.192 -23.458 1.00 86.25 235 ILE A N 1
ATOM 1917 C CA . ILE A 1 235 ? 7.726 6.438 -23.832 1.00 86.25 235 ILE A CA 1
ATOM 1918 C C . ILE A 1 235 ? 7.625 7.041 -25.239 1.00 86.25 235 ILE A C 1
ATOM 1920 O O . ILE A 1 235 ? 6.834 6.575 -26.058 1.00 86.25 235 ILE A O 1
ATOM 1924 N N . ARG A 1 236 ? 8.448 8.051 -25.550 1.00 85.75 236 ARG A N 1
ATOM 1925 C CA . ARG A 1 236 ? 8.43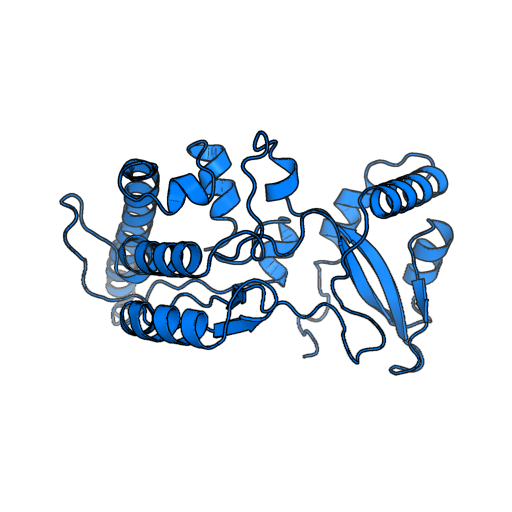8 8.691 -26.870 1.00 85.75 236 ARG A CA 1
ATOM 1926 C C . ARG A 1 236 ? 8.805 7.709 -27.983 1.00 85.75 236 ARG A C 1
ATOM 1928 O O . ARG A 1 236 ? 8.117 7.674 -28.996 1.00 85.75 236 ARG A O 1
ATOM 1935 N N . GLU A 1 237 ? 9.850 6.909 -27.785 1.00 89.94 237 GLU A N 1
ATOM 1936 C CA . GLU A 1 237 ? 10.284 5.906 -28.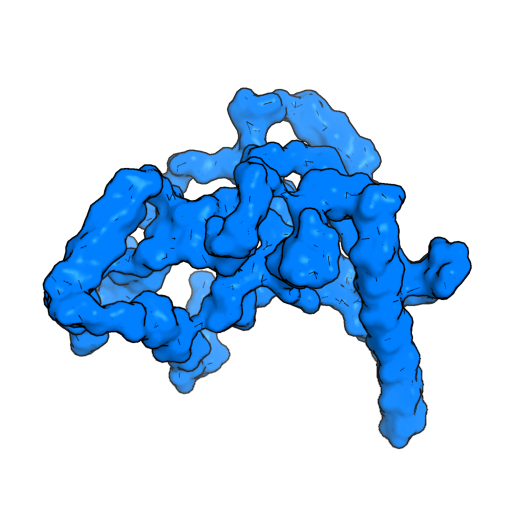766 1.00 89.94 237 GLU A CA 1
ATOM 1937 C C . GLU A 1 237 ? 9.196 4.853 -29.034 1.00 89.94 237 GLU A C 1
ATOM 1939 O O . GLU A 1 237 ? 8.972 4.486 -30.190 1.00 89.94 237 GLU A O 1
ATOM 1944 N N . ILE A 1 238 ? 8.485 4.411 -27.990 1.00 87.69 238 ILE A N 1
ATOM 1945 C CA . ILE A 1 238 ? 7.358 3.475 -28.115 1.00 87.69 238 ILE A CA 1
ATOM 1946 C C . ILE A 1 238 ? 6.204 4.102 -28.909 1.00 87.69 238 ILE A C 1
ATOM 1948 O O . ILE A 1 238 ? 5.674 3.473 -29.830 1.00 87.69 238 ILE A O 1
ATOM 1952 N N . ASN A 1 239 ? 5.832 5.345 -28.590 1.00 82.38 239 ASN A N 1
ATOM 1953 C CA . ASN A 1 239 ? 4.720 6.041 -29.245 1.00 82.38 239 ASN A CA 1
ATOM 1954 C C . ASN A 1 239 ? 5.012 6.333 -30.725 1.00 82.38 239 ASN A C 1
ATOM 1956 O O . ASN A 1 239 ? 4.158 6.101 -31.583 1.00 82.38 239 ASN A O 1
ATOM 1960 N N . GLU A 1 240 ? 6.231 6.782 -31.043 1.00 85.44 240 GLU A N 1
ATOM 1961 C CA . GLU A 1 240 ? 6.685 7.016 -32.421 1.00 85.44 240 GLU A CA 1
ATOM 1962 C C . GLU A 1 240 ? 6.651 5.726 -33.252 1.00 85.44 240 GLU A C 1
ATOM 1964 O O . GLU A 1 240 ? 6.174 5.724 -34.386 1.00 85.44 240 GLU A O 1
ATOM 1969 N N . ALA A 1 241 ? 7.106 4.608 -32.679 1.00 84.44 241 ALA A N 1
ATOM 1970 C CA . ALA A 1 241 ? 7.103 3.308 -33.348 1.00 84.44 241 ALA A CA 1
ATOM 1971 C C . ALA A 1 241 ? 5.702 2.704 -33.525 1.00 84.44 241 ALA A C 1
ATOM 1973 O O . ALA A 1 241 ? 5.515 1.792 -34.332 1.00 84.44 241 ALA A O 1
ATOM 1974 N N . SER A 1 242 ? 4.727 3.209 -32.775 1.00 77.38 242 SER A N 1
ATOM 1975 C CA . SER A 1 242 ? 3.350 2.721 -32.770 1.00 77.38 242 SER A CA 1
ATOM 1976 C C . SER A 1 242 ? 2.394 3.604 -33.573 1.00 77.38 242 SER A C 1
ATOM 1978 O O . SER A 1 242 ? 1.182 3.468 -33.446 1.00 77.38 242 SER A O 1
ATOM 1980 N N . ASN A 1 243 ? 2.924 4.501 -34.414 1.00 69.00 243 ASN A N 1
ATOM 1981 C CA . ASN A 1 243 ? 2.153 5.435 -35.245 1.00 69.00 243 ASN A CA 1
ATOM 1982 C C . ASN A 1 243 ? 1.159 6.315 -34.458 1.00 69.00 243 ASN A C 1
ATOM 1984 O O . ASN A 1 243 ? 0.176 6.782 -35.030 1.00 69.00 243 ASN A O 1
ATOM 1988 N N . GLY A 1 244 ? 1.411 6.565 -33.168 1.00 56.47 244 GLY A N 1
ATOM 1989 C CA . GLY A 1 244 ? 0.520 7.372 -32.331 1.00 56.47 244 GLY A CA 1
ATOM 1990 C C . GLY A 1 244 ? -0.792 6.691 -31.920 1.00 56.47 244 GLY A C 1
ATOM 1991 O O . GLY A 1 244 ? -1.742 7.395 -31.594 1.00 56.47 244 GLY A O 1
ATOM 1992 N N . GLU A 1 245 ? -0.876 5.354 -31.933 1.00 55.66 245 GLU A N 1
ATOM 1993 C CA . GLU A 1 245 ? -1.956 4.639 -31.232 1.00 55.66 245 GLU A CA 1
ATOM 1994 C C . GLU A 1 245 ? -1.773 4.803 -29.707 1.00 55.66 245 GLU A C 1
ATOM 1996 O O . GLU A 1 245 ? -0.974 4.099 -29.087 1.00 55.66 245 GLU A O 1
ATOM 2001 N N . ASP A 1 246 ? -2.500 5.757 -29.108 1.00 47.78 246 ASP A N 1
ATOM 2002 C CA . ASP A 1 246 ? -2.487 6.059 -27.661 1.00 47.78 246 ASP A CA 1
ATOM 2003 C C . ASP A 1 246 ? -2.988 4.883 -26.781 1.00 47.78 246 ASP A C 1
ATOM 2005 O O . ASP A 1 246 ? -2.684 4.834 -25.588 1.00 47.78 246 ASP A O 1
ATOM 2009 N N . ASP A 1 247 ? -3.684 3.897 -27.362 1.00 46.06 247 ASP A N 1
ATOM 2010 C CA . ASP A 1 247 ? -4.299 2.755 -26.655 1.00 46.06 247 ASP A CA 1
ATOM 2011 C C . ASP A 1 247 ? -3.286 1.736 -26.088 1.00 46.06 247 ASP A C 1
ATOM 2013 O O . ASP A 1 247 ? -3.628 0.884 -25.267 1.00 46.06 247 ASP A O 1
ATOM 2017 N N . LEU A 1 248 ? -2.004 1.818 -26.460 1.00 47.94 248 LEU A N 1
ATOM 2018 C CA . LEU A 1 248 ? -1.012 0.794 -26.110 1.00 47.94 248 LEU A CA 1
ATOM 2019 C C . LEU A 1 248 ? -0.655 0.714 -24.626 1.00 47.94 248 LEU A C 1
ATOM 2021 O O . LEU A 1 248 ? -0.363 -0.372 -24.129 1.00 47.94 248 LEU A O 1
ATOM 2025 N N . LEU A 1 249 ? -0.658 1.838 -23.908 1.00 47.69 249 LEU A N 1
ATOM 2026 C CA . LEU A 1 249 ? -0.345 1.850 -22.473 1.00 47.69 249 LEU A CA 1
ATOM 2027 C C . LEU A 1 249 ? -1.509 1.306 -21.629 1.00 47.69 249 LEU A C 1
ATOM 2029 O O . LEU A 1 249 ? -1.272 0.718 -20.571 1.00 47.69 249 LEU A O 1
ATOM 2033 N N . GLU A 1 250 ? -2.751 1.459 -22.093 1.00 41.66 250 GLU A N 1
ATOM 2034 C CA . GLU A 1 250 ? -3.936 0.882 -21.447 1.00 41.66 250 GLU A CA 1
ATOM 2035 C C . GLU A 1 250 ? -4.102 -0.607 -21.796 1.00 41.66 250 GLU A C 1
ATOM 2037 O O . GLU A 1 250 ? -4.331 -1.417 -20.894 1.00 41.66 250 GLU A O 1
ATOM 2042 N N . ASP A 1 251 ? -3.861 -1.006 -23.050 1.00 40.66 251 ASP A N 1
ATOM 2043 C CA . ASP A 1 251 ? -3.952 -2.407 -23.487 1.00 40.66 251 ASP A CA 1
ATOM 2044 C C . ASP A 1 251 ? -2.895 -3.313 -22.834 1.00 40.66 251 ASP A C 1
ATOM 2046 O O . ASP A 1 251 ? -3.195 -4.444 -22.447 1.00 40.66 251 ASP A O 1
ATOM 2050 N N . ILE A 1 252 ? -1.674 -2.816 -22.602 1.00 48.06 252 ILE A N 1
ATOM 2051 C CA . ILE A 1 252 ? -0.621 -3.546 -21.866 1.00 48.06 252 ILE A CA 1
ATOM 2052 C C . ILE A 1 252 ? -1.034 -3.788 -20.405 1.00 48.06 252 ILE A C 1
ATOM 2054 O O . ILE A 1 252 ? -0.729 -4.838 -19.832 1.00 48.06 252 ILE A O 1
ATOM 2058 N N . ASN A 1 253 ? -1.777 -2.859 -19.800 1.00 46.94 253 ASN A N 1
ATOM 2059 C CA . ASN A 1 253 ? -2.354 -3.063 -18.474 1.00 46.94 253 ASN A CA 1
ATOM 2060 C C . ASN A 1 253 ? -3.548 -4.035 -18.491 1.00 46.94 253 ASN A C 1
ATOM 2062 O O . ASN A 1 253 ? -3.856 -4.609 -17.458 1.00 46.94 253 ASN A O 1
ATOM 2066 N N . LEU A 1 254 ? -4.226 -4.279 -19.613 1.00 36.50 254 LEU A N 1
ATOM 2067 C CA . LEU A 1 254 ? -5.421 -5.139 -19.653 1.00 36.50 254 LEU A CA 1
ATOM 2068 C C . LEU A 1 254 ? -5.151 -6.559 -20.183 1.00 36.50 254 LEU A C 1
ATOM 2070 O O . LEU A 1 254 ? -5.701 -7.525 -19.642 1.00 36.50 254 LEU A O 1
ATOM 2074 N N . GLU A 1 255 ? -4.292 -6.727 -21.192 1.00 40.22 255 GLU A N 1
ATOM 2075 C CA . GLU A 1 255 ? -3.974 -8.041 -21.775 1.00 40.22 255 GLU A CA 1
ATOM 2076 C C . GLU A 1 255 ? -3.026 -8.866 -20.892 1.00 40.22 255 GLU A C 1
ATOM 2078 O O . GLU A 1 255 ? -3.240 -10.065 -20.712 1.00 40.22 255 GLU A O 1
ATOM 2083 N N . HIS A 1 256 ? -2.026 -8.250 -20.253 1.00 49.16 256 HIS A N 1
ATOM 2084 C CA . HIS A 1 256 ? -1.011 -8.980 -19.469 1.00 49.16 256 HIS A CA 1
ATOM 2085 C C . HIS A 1 256 ? -1.448 -9.424 -18.075 1.00 49.16 256 HIS A C 1
ATOM 2087 O O . HIS A 1 256 ? -0.700 -10.105 -17.370 1.00 49.16 256 HIS A O 1
ATOM 2093 N N . LEU A 1 257 ? -2.652 -9.044 -17.660 1.00 40.91 257 LEU A N 1
ATOM 2094 C CA . LEU A 1 257 ? -3.234 -9.452 -16.385 1.00 40.91 257 LEU A CA 1
ATOM 2095 C C . LEU A 1 257 ? -4.194 -10.636 -16.508 1.00 40.91 257 LEU A C 1
ATOM 2097 O O . LEU A 1 257 ? -4.554 -11.242 -15.495 1.00 40.91 257 LEU A O 1
ATOM 2101 N N . LYS A 1 258 ? -4.526 -11.047 -17.735 1.00 31.25 258 LYS A N 1
ATOM 2102 C CA . LYS A 1 258 ? -5.139 -12.347 -18.002 1.00 31.25 258 LYS A CA 1
ATOM 2103 C C . LYS A 1 258 ? -4.042 -13.408 -18.032 1.00 31.25 258 LYS A C 1
ATOM 2105 O O . LYS A 1 258 ? -3.537 -13.788 -19.080 1.00 31.25 258 LYS A O 1
ATOM 2110 N N . CYS A 1 259 ? -3.655 -13.896 -16.858 1.00 37.31 259 CYS A N 1
ATOM 2111 C CA . CYS A 1 259 ? -2.886 -15.131 -16.774 1.00 37.31 259 CYS A CA 1
ATOM 2112 C C . CYS A 1 259 ? -3.788 -16.275 -17.274 1.00 37.31 259 CYS A C 1
ATOM 2114 O O . CYS A 1 259 ? -4.678 -16.707 -16.543 1.00 37.31 259 CYS A O 1
ATOM 2116 N N . GLU A 1 260 ? -3.592 -16.753 -18.509 1.00 33.78 260 GLU A N 1
ATOM 2117 C CA . GLU A 1 260 ? -4.376 -17.868 -19.079 1.00 33.78 260 GLU A CA 1
ATOM 2118 C C . GLU A 1 260 ? -4.225 -19.185 -18.289 1.00 33.78 260 GLU A C 1
ATOM 2120 O O . GLU A 1 260 ? -4.998 -20.117 -18.491 1.00 33.78 260 GLU A O 1
ATOM 2125 N N . THR A 1 261 ? -3.278 -19.273 -17.347 1.00 35.53 261 THR A N 1
ATOM 2126 C CA . THR A 1 261 ? -2.968 -20.511 -16.614 1.00 35.53 261 THR A CA 1
ATOM 2127 C C . THR A 1 261 ? -3.108 -20.429 -15.094 1.00 35.53 261 THR A C 1
ATOM 2129 O O . THR A 1 261 ? -2.916 -21.444 -14.427 1.00 35.53 261 THR A O 1
ATOM 2132 N N . GLY A 1 262 ? -3.473 -19.279 -14.513 1.00 30.50 262 GLY A N 1
ATOM 2133 C CA . GLY A 1 262 ? -3.768 -19.177 -13.074 1.00 30.50 262 GLY A CA 1
ATOM 2134 C C . GLY A 1 262 ? -2.630 -19.593 -12.124 1.00 30.50 262 GLY A C 1
ATOM 2135 O O . GLY A 1 262 ? -2.885 -19.836 -10.945 1.00 30.50 262 GLY A O 1
ATOM 2136 N N . ALA A 1 263 ? -1.386 -19.669 -12.604 1.00 25.52 263 ALA A N 1
ATOM 2137 C CA . ALA A 1 263 ? -0.222 -20.051 -11.814 1.00 25.52 263 ALA A CA 1
ATOM 2138 C C . ALA A 1 263 ? 0.933 -19.076 -12.074 1.00 25.52 263 ALA A C 1
ATOM 2140 O O . ALA A 1 263 ? 1.447 -18.993 -13.188 1.00 25.52 263 ALA A O 1
ATOM 2141 N N . CYS A 1 264 ? 1.351 -18.353 -11.034 1.00 32.47 264 CYS A N 1
ATOM 2142 C CA . CYS A 1 264 ? 2.597 -17.590 -11.053 1.00 32.47 264 CYS A CA 1
ATOM 2143 C C . CYS A 1 264 ? 3.757 -18.490 -10.595 1.00 32.47 264 CYS A C 1
ATOM 2145 O O . CYS A 1 264 ? 3.609 -19.160 -9.566 1.00 32.47 264 CYS A O 1
ATOM 2147 N N . PRO A 1 265 ? 4.910 -18.491 -11.286 1.00 29.14 265 PRO A N 1
ATOM 2148 C CA . PRO A 1 265 ? 6.152 -18.968 -10.696 1.00 29.14 265 PRO A CA 1
ATOM 2149 C C . PRO A 1 265 ? 6.606 -18.002 -9.585 1.00 29.14 265 PRO A C 1
ATOM 2151 O O . PRO A 1 265 ? 6.308 -16.808 -9.634 1.00 29.14 265 PRO A O 1
ATOM 2154 N N . ILE A 1 266 ? 7.244 -18.578 -8.562 1.00 30.52 266 ILE A N 1
ATOM 2155 C CA . ILE A 1 266 ? 7.779 -17.921 -7.355 1.00 30.52 266 ILE A CA 1
ATOM 2156 C C . ILE A 1 266 ? 8.851 -16.897 -7.727 1.00 30.52 266 ILE A C 1
ATOM 2158 O O . ILE A 1 266 ? 9.693 -17.242 -8.586 1.00 30.52 266 ILE A O 1
#

Foldseek 3Di:
DFQLQVVCCVVPVDHLVCLLVCVSSVVSLVVLLVVQVVQQVCLVVVCVVVVHDRQLAGAEFAQPVLVCLLVLGGGRLAAAQAQKWKAWDKDQLPPPVVVVCVLLQFDKADDPVDPRIIITIDIDGRVSSVSPSVPSRDGLARDDLLSVLSSQLSCCQPNQQHADPVSHTHHRNGDFYEEEREYEPVVADPVNVVVSCVPRVVSGPDYHYDYDDQDDPDPDDSIGDDDPVVSVVSVVSSCVSVVNPPCVSVVCSNVVSPPVPPDDDD

Secondary structure (DSSP, 8-state):
---HHHHHHHHH---HHHHTSTTTTHHHHHHHHHHHHHHHHHHHHHHHHHTSPPPS--EEE---HHHHHHTT---TTPPPS-SSEEEEEEEETT-HHHHHHHHTT--EEE-SSSTTEEEEEEEE--HHHHS--TT----TTTS-HHHHHHHHHHHIIIIII-B-TTSPBPP--EEEE--EEEE-TTTS-HHHHHHHHHHHGGGSS--EEEE--S--SSS--SEEE--HHHHHHHHHHHHHHTTT-TTHHHHHHHHTT--TTS----